Protein AF-Q6FLQ8-F1 (afdb_monomer)

InterPro domains:
  IPR031606 Potassium transporter Kch [PF16944] (15-271)
  IPR031606 Potassium transporter Kch [PTHR36424] (10-286)

Structure (mmCIF, N/CA/C/O backbone):
data_AF-Q6FLQ8-F1
#
_entry.id   AF-Q6FLQ8-F1
#
loop_
_atom_site.group_PDB
_atom_site.id
_atom_site.type_symbol
_atom_site.label_atom_id
_atom_site.label_alt_id
_atom_site.label_comp_id
_atom_site.label_asym_id
_atom_site.label_entity_id
_atom_site.label_seq_id
_atom_site.pdbx_PDB_ins_code
_atom_site.Cartn_x
_atom_site.Cartn_y
_atom_site.Cartn_z
_atom_site.occupancy
_atom_site.B_iso_or_equiv
_atom_site.auth_seq_id
_atom_site.auth_comp_id
_atom_site.auth_asym_id
_atom_site.auth_atom_id
_atom_site.pdbx_PDB_model_num
ATOM 1 N N . MET A 1 1 ? 21.262 25.807 -23.935 1.00 32.31 1 MET A N 1
ATOM 2 C CA . MET A 1 1 ? 19.791 25.760 -23.794 1.00 32.31 1 MET A CA 1
ATOM 3 C C . MET A 1 1 ? 19.427 24.296 -23.988 1.00 32.31 1 MET A C 1
ATOM 5 O O . MET A 1 1 ? 18.953 23.948 -25.047 1.00 32.31 1 MET A O 1
ATOM 9 N N . ASP A 1 2 ? 19.725 23.413 -23.030 1.00 31.62 2 ASP A N 1
ATOM 10 C CA . ASP A 1 2 ? 19.754 21.960 -23.311 1.00 31.62 2 ASP A CA 1
ATOM 11 C C . ASP A 1 2 ? 19.297 21.147 -22.095 1.00 31.62 2 ASP A C 1
ATOM 13 O O . ASP A 1 2 ? 20.038 20.348 -21.532 1.00 31.62 2 ASP A O 1
ATOM 17 N N . GLY A 1 3 ? 18.076 21.403 -21.623 1.00 31.50 3 GLY A N 1
ATOM 18 C CA . GLY A 1 3 ? 17.525 20.687 -20.462 1.00 31.50 3 GLY A CA 1
ATOM 19 C C . GLY A 1 3 ? 16.033 20.372 -20.524 1.00 31.50 3 GLY A C 1
ATOM 20 O O . GLY A 1 3 ? 15.513 19.769 -19.592 1.00 31.50 3 GLY A O 1
ATOM 21 N N . VAL A 1 4 ? 15.332 20.774 -21.591 1.00 34.22 4 VAL A N 1
ATOM 22 C CA . VAL A 1 4 ? 13.858 20.697 -21.662 1.00 34.22 4 VAL A CA 1
ATOM 23 C C . VAL A 1 4 ? 13.365 19.542 -22.551 1.00 34.22 4 VAL A C 1
ATOM 25 O O . VAL A 1 4 ? 12.217 19.133 -22.436 1.00 34.22 4 VAL A O 1
ATOM 28 N N . THR A 1 5 ? 14.225 18.925 -23.366 1.00 35.22 5 THR A N 1
ATOM 29 C CA . THR A 1 5 ? 13.826 17.911 -24.365 1.00 35.22 5 THR A CA 1
ATOM 30 C C . THR A 1 5 ? 13.943 16.445 -23.921 1.00 35.22 5 THR A C 1
ATOM 32 O O . THR A 1 5 ? 13.489 15.561 -24.640 1.00 35.22 5 THR A O 1
ATOM 35 N N . THR A 1 6 ? 14.488 16.126 -22.743 1.00 41.06 6 THR A N 1
ATOM 36 C CA . THR A 1 6 ? 14.717 14.719 -22.336 1.00 41.06 6 THR A CA 1
ATOM 37 C C . THR A 1 6 ? 13.551 14.050 -21.602 1.00 41.06 6 THR A C 1
ATOM 39 O O . THR A 1 6 ? 13.560 12.831 -21.433 1.00 41.06 6 THR A O 1
ATOM 42 N N . TYR A 1 7 ? 12.514 14.789 -21.196 1.00 38.59 7 TYR A N 1
ATOM 43 C CA . TYR A 1 7 ? 11.347 14.192 -20.526 1.00 38.59 7 TYR A CA 1
ATOM 44 C C . TYR A 1 7 ? 10.315 13.590 -21.499 1.00 38.59 7 TYR A C 1
ATOM 46 O O . TYR A 1 7 ? 9.495 12.772 -21.079 1.00 38.59 7 TYR A O 1
ATOM 54 N N . GLU A 1 8 ? 10.373 13.949 -22.786 1.00 45.38 8 GLU A N 1
ATOM 55 C CA . GLU A 1 8 ? 9.446 13.489 -23.835 1.00 45.38 8 GLU A CA 1
ATOM 56 C C . GLU A 1 8 ? 9.984 12.341 -24.705 1.00 45.38 8 GLU A C 1
ATOM 58 O O . GLU A 1 8 ? 9.231 11.795 -25.504 1.00 45.38 8 GLU A O 1
ATOM 63 N N . SER A 1 9 ? 11.242 11.912 -24.544 1.00 51.78 9 SER A N 1
ATOM 64 C CA . SER A 1 9 ? 11.864 10.985 -25.509 1.00 51.78 9 SER A CA 1
ATOM 65 C C . SER A 1 9 ? 11.525 9.497 -25.313 1.00 51.78 9 SER A C 1
ATOM 67 O O . SER A 1 9 ? 11.978 8.669 -26.100 1.00 51.78 9 SER A O 1
ATOM 69 N N . TYR A 1 10 ? 10.759 9.128 -24.281 1.00 63.22 10 TYR A N 1
ATOM 70 C CA . TYR A 1 10 ? 10.406 7.730 -24.009 1.00 63.22 10 TYR A CA 1
ATOM 71 C C . TYR A 1 10 ? 8.947 7.447 -24.372 1.00 63.22 10 TYR A C 1
ATOM 73 O O . TYR A 1 10 ? 8.022 7.930 -23.706 1.00 63.22 10 TYR A O 1
ATOM 81 N N . HIS A 1 11 ? 8.754 6.621 -25.400 1.00 69.62 11 HIS A N 1
ATOM 82 C CA . HIS A 1 11 ? 7.439 6.163 -25.843 1.00 69.62 11 HIS A CA 1
ATOM 83 C C . HIS A 1 11 ? 6.726 5.325 -24.762 1.00 69.62 11 HIS A C 1
ATOM 85 O O . HIS A 1 11 ? 7.352 4.693 -23.905 1.00 69.62 11 HIS A O 1
ATOM 91 N N . GLU A 1 12 ? 5.388 5.350 -24.763 1.00 78.06 12 GLU A N 1
ATOM 92 C CA . GLU A 1 12 ? 4.593 4.484 -23.887 1.00 78.06 12 GLU A CA 1
ATOM 93 C C . GLU A 1 12 ? 4.654 3.041 -24.392 1.00 78.06 12 GLU A C 1
ATOM 95 O O . GLU A 1 12 ? 4.126 2.745 -25.454 1.00 78.06 12 GLU A O 1
ATOM 100 N N . LEU A 1 13 ? 5.259 2.150 -23.605 1.00 83.19 13 LEU A N 1
ATOM 101 C CA . LEU A 1 13 ? 5.318 0.723 -23.915 1.00 83.19 13 LEU A CA 1
ATOM 102 C C . LEU A 1 13 ? 4.105 -0.038 -23.385 1.00 83.19 13 LEU A C 1
ATOM 104 O O . LEU A 1 13 ? 3.710 0.118 -22.215 1.00 83.19 13 LEU A O 1
ATOM 108 N N . CYS A 1 14 ? 3.563 -0.894 -24.245 1.00 85.38 14 CYS A N 1
ATOM 109 C CA . CYS A 1 14 ? 2.497 -1.828 -23.938 1.00 85.38 14 CYS A CA 1
ATOM 110 C C . CYS A 1 14 ? 3.034 -3.247 -23.694 1.00 85.38 14 CYS A C 1
ATOM 112 O O . CYS A 1 14 ? 4.080 -3.636 -24.201 1.00 85.38 14 CYS A O 1
ATOM 114 N N . PHE A 1 15 ? 2.295 -4.062 -22.936 1.00 83.69 15 PHE A N 1
ATOM 115 C CA . PHE A 1 15 ? 2.603 -5.488 -22.759 1.00 83.69 15 PHE A CA 1
ATOM 116 C C . PHE A 1 15 ? 2.552 -6.291 -24.066 1.00 83.69 15 PHE A C 1
ATOM 118 O O . PHE A 1 15 ? 3.129 -7.370 -24.112 1.00 83.69 15 PHE A O 1
ATOM 125 N N . SER A 1 16 ? 1.848 -5.795 -25.086 1.00 81.19 16 SER A N 1
ATOM 126 C CA . SER A 1 16 ? 1.837 -6.359 -26.441 1.00 81.19 16 SER A CA 1
ATOM 127 C C . SER A 1 16 ? 3.153 -6.160 -27.183 1.00 81.19 16 SER A C 1
ATOM 129 O O . SER A 1 16 ? 3.448 -6.933 -28.083 1.00 81.19 16 SER A O 1
ATOM 131 N N . ASP A 1 17 ? 3.915 -5.132 -26.811 1.00 81.06 17 ASP A N 1
ATOM 132 C CA . ASP A 1 17 ? 5.085 -4.684 -27.569 1.00 81.06 17 ASP A CA 1
ATOM 133 C C . ASP A 1 17 ? 6.347 -5.446 -27.156 1.00 81.06 17 ASP A C 1
ATOM 135 O O . ASP A 1 17 ? 7.387 -5.305 -27.788 1.00 81.06 17 ASP A O 1
ATOM 139 N N . ILE A 1 18 ? 6.269 -6.219 -26.069 1.00 82.75 18 ILE A N 1
ATOM 140 C CA . ILE A 1 18 ? 7.391 -6.917 -25.444 1.00 82.75 18 ILE A CA 1
ATOM 141 C C . ILE A 1 18 ? 7.053 -8.403 -25.351 1.00 82.75 18 ILE A C 1
ATOM 143 O O . ILE A 1 18 ? 5.982 -8.763 -24.850 1.00 82.75 18 ILE A O 1
ATOM 147 N N . ASP A 1 19 ? 7.989 -9.281 -25.722 1.00 82.00 19 ASP A N 1
ATOM 148 C CA . ASP A 1 19 ? 7.836 -10.706 -25.423 1.00 82.00 19 ASP A CA 1
ATOM 149 C C . ASP A 1 19 ? 7.931 -10.958 -23.908 1.00 82.00 19 ASP A C 1
ATOM 151 O O . ASP A 1 19 ? 9.001 -11.010 -23.294 1.00 82.00 19 ASP A O 1
ATOM 155 N N . VAL A 1 20 ? 6.769 -11.146 -23.282 1.00 83.56 20 VAL A N 1
ATOM 156 C CA . VAL A 1 20 ? 6.643 -11.373 -21.838 1.00 83.56 20 VAL A CA 1
ATOM 157 C C . VAL A 1 20 ? 7.285 -12.678 -21.356 1.00 83.56 20 VAL A C 1
ATOM 159 O O . VAL A 1 20 ? 7.508 -12.835 -20.153 1.00 83.56 20 VAL A O 1
ATOM 162 N N . GLN A 1 21 ? 7.559 -13.629 -22.255 1.00 82.69 21 GLN A N 1
ATOM 163 C CA . GLN A 1 21 ? 8.222 -14.893 -21.916 1.00 82.69 21 GLN A CA 1
ATOM 164 C C . GLN A 1 21 ? 9.687 -14.670 -21.557 1.00 82.69 21 GLN A C 1
ATOM 166 O O . GLN A 1 21 ? 10.205 -15.316 -20.649 1.00 82.69 21 GLN A O 1
ATOM 171 N N . LEU A 1 22 ? 10.330 -13.709 -22.221 1.00 81.75 22 LEU A N 1
ATOM 172 C CA . LEU A 1 22 ? 11.754 -13.413 -22.081 1.00 81.75 22 LEU A CA 1
ATOM 173 C C . LEU A 1 22 ? 12.143 -12.928 -20.673 1.00 81.75 22 LEU A C 1
ATOM 175 O O . LEU A 1 22 ? 13.301 -13.036 -20.256 1.00 81.75 22 LEU A O 1
ATOM 179 N N . PHE A 1 23 ? 11.162 -12.397 -19.942 1.00 83.69 23 PHE A N 1
ATOM 180 C CA . PHE A 1 23 ? 11.298 -11.879 -18.581 1.00 83.69 23 PHE A CA 1
ATOM 181 C C . PHE A 1 23 ? 10.760 -12.845 -17.521 1.00 83.69 23 PHE A C 1
ATOM 183 O O . PHE A 1 23 ? 10.743 -12.510 -16.335 1.00 83.69 23 PHE A O 1
ATOM 190 N N . TYR A 1 24 ? 10.303 -14.038 -17.917 1.00 87.31 24 TYR A N 1
ATOM 191 C CA . TYR A 1 24 ? 9.831 -15.041 -16.972 1.00 87.31 24 TYR A CA 1
ATOM 192 C C . TYR A 1 24 ? 10.982 -15.526 -16.091 1.00 87.31 24 TYR A C 1
ATOM 194 O O . TYR A 1 24 ? 12.001 -16.019 -16.571 1.00 87.31 24 TYR A O 1
ATOM 202 N N . LYS A 1 25 ? 10.792 -15.414 -14.778 1.00 87.75 25 LYS A N 1
ATOM 203 C CA . LYS A 1 25 ? 11.779 -15.810 -13.778 1.00 87.75 25 LYS A CA 1
ATOM 204 C C . LYS A 1 25 ? 11.085 -16.542 -12.637 1.00 87.75 25 LYS A C 1
ATOM 206 O O . LYS A 1 25 ? 10.085 -16.052 -12.116 1.00 87.75 25 LYS A O 1
ATOM 211 N N . ARG A 1 26 ? 11.607 -17.711 -12.252 1.00 85.81 26 ARG A N 1
ATOM 212 C CA . ARG A 1 26 ? 11.021 -18.591 -11.223 1.00 85.81 26 ARG A CA 1
ATOM 213 C C . ARG A 1 26 ? 11.976 -18.796 -10.047 1.00 85.81 26 ARG A C 1
ATOM 215 O O . ARG A 1 26 ? 12.268 -19.920 -9.653 1.00 85.81 26 ARG A O 1
ATOM 222 N N . ASP A 1 27 ? 12.438 -17.697 -9.468 1.00 89.50 27 ASP A N 1
ATOM 223 C CA . ASP A 1 27 ? 13.292 -17.743 -8.283 1.00 89.50 27 ASP A CA 1
ATOM 224 C C . ASP A 1 27 ? 12.444 -17.748 -7.010 1.00 89.50 27 ASP A C 1
ATOM 226 O O . ASP A 1 27 ? 11.409 -17.079 -6.937 1.00 89.50 27 ASP A O 1
ATOM 230 N N . TYR A 1 28 ? 12.921 -18.435 -5.966 1.00 88.75 28 TYR A N 1
ATOM 231 C CA . TYR A 1 28 ? 12.263 -18.439 -4.654 1.00 88.75 28 TYR A CA 1
ATOM 232 C C . TYR A 1 28 ? 12.024 -17.013 -4.136 1.00 88.75 28 TYR A C 1
ATOM 234 O O . TYR A 1 28 ? 10.922 -16.694 -3.695 1.00 88.75 28 TYR A O 1
ATOM 242 N N . TYR A 1 29 ? 13.014 -16.124 -4.273 1.00 88.69 29 TYR A N 1
ATOM 243 C CA . TYR A 1 29 ? 12.888 -14.726 -3.860 1.00 88.69 29 TYR A CA 1
ATOM 244 C C . TYR A 1 29 ? 11.776 -13.987 -4.622 1.00 88.69 29 TYR A C 1
ATOM 246 O O . TYR A 1 29 ? 10.948 -13.318 -4.005 1.00 88.69 29 TYR A O 1
ATOM 254 N N . THR A 1 30 ? 11.699 -14.157 -5.945 1.00 87.25 30 THR A N 1
ATOM 255 C CA . THR A 1 30 ? 10.656 -13.544 -6.784 1.00 87.25 30 THR A CA 1
ATOM 256 C C . THR A 1 30 ? 9.267 -14.089 -6.440 1.00 87.25 30 THR A C 1
ATOM 258 O O . THR A 1 30 ? 8.301 -13.329 -6.409 1.00 87.25 30 THR A O 1
ATOM 261 N N . ILE A 1 31 ? 9.142 -15.380 -6.113 1.00 87.94 31 ILE A N 1
ATOM 262 C CA . ILE A 1 31 ? 7.875 -15.988 -5.668 1.00 87.94 31 ILE A CA 1
ATOM 263 C C . ILE A 1 31 ? 7.461 -15.466 -4.287 1.00 87.94 31 ILE A C 1
ATOM 265 O O . ILE A 1 31 ? 6.303 -15.097 -4.088 1.00 87.94 31 ILE A O 1
ATOM 269 N N . VAL A 1 32 ? 8.388 -15.388 -3.331 1.00 88.50 32 VAL A N 1
ATOM 270 C CA . VAL A 1 32 ? 8.099 -14.821 -2.005 1.00 88.50 32 VAL A CA 1
ATOM 271 C C . VAL A 1 32 ? 7.677 -13.360 -2.139 1.00 88.50 32 VAL A C 1
ATOM 273 O O . VAL A 1 32 ? 6.673 -12.954 -1.554 1.00 88.50 32 VAL A O 1
ATOM 276 N N . LYS A 1 33 ? 8.381 -12.576 -2.962 1.00 86.81 33 LYS A N 1
ATOM 277 C CA . LYS A 1 33 ? 8.037 -11.178 -3.246 1.00 86.81 33 LYS A CA 1
ATOM 278 C C . LYS A 1 33 ? 6.666 -11.056 -3.915 1.00 86.81 33 LYS A C 1
ATOM 280 O O . LYS A 1 33 ? 5.890 -10.191 -3.518 1.00 86.81 33 LYS A O 1
ATOM 285 N N . TYR A 1 34 ? 6.329 -11.948 -4.847 1.00 86.69 34 TYR A N 1
ATOM 286 C CA . TYR A 1 34 ? 5.001 -12.036 -5.463 1.00 86.69 34 TYR A CA 1
ATOM 287 C C . TYR A 1 34 ? 3.896 -12.222 -4.422 1.00 86.69 34 TYR A C 1
ATOM 289 O O . TYR A 1 34 ? 2.958 -11.425 -4.364 1.00 86.69 34 TYR A O 1
ATOM 297 N N . ILE A 1 35 ? 4.036 -13.229 -3.556 1.00 86.62 35 ILE A N 1
ATOM 298 C CA . ILE A 1 35 ? 3.051 -13.539 -2.512 1.00 86.62 35 ILE A CA 1
ATOM 299 C C . ILE A 1 35 ? 2.948 -12.375 -1.516 1.00 86.62 35 ILE A C 1
ATOM 301 O O . ILE A 1 35 ? 1.848 -11.900 -1.233 1.00 86.62 35 ILE A O 1
ATOM 305 N N . CYS A 1 36 ? 4.075 -11.856 -1.024 1.00 85.00 36 CYS A N 1
ATOM 306 C CA . CYS A 1 36 ? 4.086 -10.744 -0.070 1.00 85.00 36 CYS A CA 1
ATOM 307 C C . CYS A 1 36 ? 3.498 -9.450 -0.647 1.00 85.00 36 CYS A C 1
ATOM 309 O O . CYS A 1 36 ? 2.757 -8.760 0.054 1.00 85.00 36 CYS A O 1
ATOM 311 N N . LEU A 1 37 ? 3.793 -9.102 -1.903 1.00 76.69 37 LEU A N 1
ATOM 312 C CA . LEU A 1 37 ? 3.263 -7.887 -2.529 1.00 76.69 37 LEU A CA 1
ATOM 313 C C . LEU A 1 37 ? 1.766 -7.993 -2.830 1.00 76.69 37 LEU A C 1
ATOM 315 O O . LEU A 1 37 ? 1.044 -7.014 -2.637 1.00 76.69 37 LEU A O 1
ATOM 319 N N . LEU A 1 38 ? 1.291 -9.160 -3.275 1.00 77.75 38 LEU A N 1
ATOM 320 C CA . LEU A 1 38 ? -0.130 -9.380 -3.546 1.00 77.75 38 LEU A CA 1
ATOM 321 C C . LEU A 1 38 ? -0.958 -9.409 -2.262 1.00 77.75 38 LEU A C 1
ATOM 323 O O . LEU A 1 38 ? -1.969 -8.708 -2.152 1.00 77.75 38 LEU A O 1
ATOM 327 N N . TYR A 1 39 ? -0.521 -10.212 -1.292 1.00 75.25 39 TYR A N 1
ATOM 328 C CA . TYR A 1 39 ? -1.323 -10.525 -0.117 1.00 75.25 39 TYR A CA 1
ATOM 329 C C . TYR A 1 39 ? -0.980 -9.651 1.086 1.00 75.25 39 TYR A C 1
ATOM 331 O O . TYR A 1 39 ? -1.890 -9.258 1.802 1.00 75.25 39 TYR A O 1
ATOM 339 N N . GLY A 1 40 ? 0.275 -9.258 1.305 1.00 78.31 40 GLY A N 1
ATOM 340 C CA . GLY A 1 40 ? 0.699 -8.625 2.561 1.00 78.31 40 GLY A CA 1
ATOM 341 C C . GLY A 1 40 ? -0.084 -7.356 2.916 1.00 78.31 40 GLY A C 1
ATOM 342 O O . GLY A 1 40 ? -0.784 -7.303 3.926 1.00 78.31 40 GLY A O 1
ATOM 343 N N . GLN A 1 41 ? -0.014 -6.325 2.072 1.00 77.31 41 GLN A N 1
ATOM 344 C CA . GLN A 1 41 ? -0.682 -5.043 2.350 1.00 77.31 41 GLN A CA 1
ATOM 345 C C . GLN A 1 41 ? -2.207 -5.119 2.165 1.00 77.31 41 GLN A C 1
ATOM 347 O O . GLN A 1 41 ? -2.954 -4.469 2.898 1.00 77.31 41 GLN A O 1
ATOM 352 N N . SER A 1 42 ? -2.677 -5.908 1.197 1.00 80.50 42 SER A N 1
ATOM 353 C CA . SER A 1 42 ? -4.104 -6.051 0.883 1.00 80.50 42 SER A CA 1
ATOM 354 C C . SER A 1 42 ? -4.853 -6.817 1.977 1.00 80.50 42 SER A C 1
ATOM 356 O O . SER A 1 42 ? -5.906 -6.362 2.423 1.00 80.50 42 SER A O 1
ATOM 358 N N . VAL A 1 43 ? -4.287 -7.928 2.466 1.00 86.31 43 VAL A N 1
ATOM 359 C CA . VAL A 1 43 ? -4.870 -8.738 3.548 1.00 86.31 43 VAL A CA 1
ATOM 360 C C . VAL A 1 43 ? -4.895 -7.950 4.848 1.00 86.31 43 VAL A C 1
ATOM 362 O O . VAL A 1 43 ? -5.925 -7.940 5.508 1.00 86.31 43 VAL A O 1
ATOM 365 N N . LEU A 1 44 ? -3.828 -7.222 5.199 1.00 85.12 44 LEU A N 1
ATOM 366 C CA . LEU A 1 44 ? -3.831 -6.388 6.408 1.00 85.12 44 LEU A CA 1
ATOM 367 C C . LEU A 1 44 ? -4.941 -5.328 6.372 1.00 85.12 44 LEU A C 1
ATOM 369 O O . LEU A 1 44 ? -5.688 -5.189 7.339 1.00 85.12 44 LEU A O 1
ATOM 373 N N . LYS A 1 45 ? -5.105 -4.619 5.246 1.00 84.50 45 LYS A N 1
ATOM 374 C CA . LYS A 1 45 ? -6.192 -3.639 5.075 1.00 84.50 45 LYS A CA 1
ATOM 375 C C . LYS A 1 45 ? -7.576 -4.288 5.170 1.00 84.50 45 LYS A C 1
ATOM 377 O O . LYS A 1 45 ? -8.483 -3.691 5.745 1.00 84.50 45 LYS A O 1
ATOM 382 N N . PHE A 1 46 ? -7.733 -5.489 4.619 1.00 86.81 46 PHE A N 1
ATOM 383 C CA . PHE A 1 46 ? -8.983 -6.245 4.676 1.00 86.81 46 PHE A CA 1
ATOM 384 C C . PHE A 1 46 ? -9.299 -6.745 6.094 1.00 86.81 46 PHE A C 1
ATOM 386 O O . PHE A 1 46 ? -10.422 -6.586 6.559 1.00 86.81 46 PHE A O 1
ATOM 393 N N . MET A 1 47 ? -8.303 -7.260 6.818 1.00 89.25 47 MET A N 1
ATOM 394 C CA . MET A 1 47 ? -8.444 -7.703 8.209 1.00 89.25 47 MET A CA 1
ATOM 395 C C . MET A 1 47 ? -8.822 -6.550 9.140 1.00 89.25 47 MET A C 1
ATOM 397 O O . MET A 1 47 ? -9.697 -6.709 9.990 1.00 89.25 47 MET A O 1
ATOM 401 N N . VAL A 1 48 ? -8.215 -5.373 8.956 1.00 88.00 48 VAL A N 1
ATOM 402 C CA . VAL A 1 48 ? -8.611 -4.167 9.696 1.00 88.00 48 VAL A CA 1
ATOM 403 C C . VAL A 1 48 ? -10.056 -3.788 9.370 1.00 88.00 48 VAL A C 1
ATOM 405 O O . VAL A 1 48 ? -10.824 -3.537 10.289 1.00 88.00 48 VAL A O 1
ATOM 408 N N . LEU A 1 49 ? -10.466 -3.831 8.099 1.00 88.25 49 LEU A N 1
ATOM 409 C CA . LEU A 1 49 ? -11.852 -3.538 7.720 1.00 88.25 49 LEU A CA 1
ATOM 410 C C . LEU A 1 49 ? -12.853 -4.519 8.354 1.00 88.25 49 LEU A C 1
ATOM 412 O O . LEU A 1 49 ? -13.885 -4.082 8.854 1.00 88.25 49 LEU A O 1
ATOM 416 N N . ILE A 1 50 ? -12.552 -5.822 8.379 1.00 89.06 50 ILE A N 1
ATOM 417 C CA . ILE A 1 50 ? -13.395 -6.828 9.051 1.00 89.06 50 ILE A CA 1
ATOM 418 C C . ILE A 1 50 ? -13.496 -6.535 10.549 1.00 89.06 50 ILE A C 1
ATOM 420 O O . ILE A 1 50 ? -14.596 -6.522 11.104 1.00 89.06 50 ILE A O 1
ATOM 424 N N . SER A 1 51 ? -12.356 -6.272 11.193 1.00 87.62 51 SER A N 1
ATOM 425 C CA . SER A 1 51 ? -12.298 -5.886 12.604 1.00 87.62 51 SER A CA 1
ATOM 426 C C . SER A 1 51 ? -13.188 -4.669 12.876 1.00 87.62 51 SER A C 1
ATOM 428 O O . SER A 1 51 ? -13.938 -4.646 13.850 1.00 87.62 51 SER A O 1
ATOM 430 N N . ASP A 1 52 ? -13.157 -3.677 11.987 1.00 85.88 52 ASP A N 1
ATOM 431 C CA . ASP A 1 52 ? -13.949 -2.455 12.110 1.00 85.88 52 ASP A CA 1
ATOM 432 C C . ASP A 1 52 ? -15.443 -2.712 11.913 1.00 85.88 52 ASP A C 1
ATOM 434 O O . ASP A 1 52 ? -16.261 -2.177 12.663 1.00 85.88 52 ASP A O 1
ATOM 438 N N . MET A 1 53 ? -15.813 -3.556 10.945 1.00 85.81 53 MET A N 1
ATOM 439 C CA . MET A 1 53 ? -17.202 -3.970 10.734 1.00 85.81 53 MET A CA 1
ATOM 440 C C . MET A 1 53 ? -17.762 -4.675 11.971 1.00 85.81 53 MET A C 1
ATOM 442 O O . MET A 1 53 ? -18.869 -4.347 12.399 1.00 85.81 53 MET A O 1
ATOM 446 N N . TYR A 1 54 ? -16.992 -5.573 12.593 1.00 85.19 54 TYR A N 1
ATOM 447 C CA . TYR A 1 54 ? -17.393 -6.230 13.840 1.00 85.19 54 TYR A CA 1
ATOM 448 C C . TYR A 1 54 ? -17.623 -5.213 14.965 1.00 85.19 54 TYR A C 1
ATOM 450 O O . TYR A 1 54 ? -18.681 -5.210 15.604 1.00 85.19 54 TYR A O 1
ATOM 458 N N . SER A 1 55 ? -16.672 -4.295 15.167 1.00 80.50 55 SER A N 1
ATOM 459 C CA . SER A 1 55 ? -16.810 -3.239 16.169 1.00 80.50 55 SER A CA 1
ATOM 460 C C . SER A 1 55 ? -18.022 -2.340 15.902 1.00 80.50 55 SER A C 1
ATOM 462 O O . SER A 1 55 ? -18.743 -1.979 16.831 1.00 80.50 55 SER A O 1
ATOM 464 N N . CYS A 1 56 ? -18.294 -2.025 14.637 1.00 80.94 56 CYS A N 1
ATOM 465 C CA . CYS A 1 56 ? -19.444 -1.226 14.227 1.00 80.94 56 CYS A CA 1
ATOM 466 C C . CYS A 1 56 ? -20.766 -1.920 14.532 1.00 80.94 56 CYS A C 1
ATOM 468 O O . CYS A 1 56 ? -21.653 -1.305 15.113 1.00 80.94 56 CYS A O 1
ATOM 470 N N . VAL A 1 57 ? -20.893 -3.206 14.195 1.00 81.38 57 VAL A N 1
ATOM 471 C CA . VAL A 1 57 ? -22.104 -3.989 14.473 1.00 81.38 57 VAL A CA 1
ATOM 472 C C . VAL A 1 57 ? -22.366 -4.050 15.978 1.00 81.38 57 VAL A C 1
ATOM 474 O O . VAL A 1 57 ? -23.493 -3.795 16.404 1.00 81.38 57 VAL A O 1
ATOM 477 N N . LYS A 1 58 ? -21.334 -4.281 16.803 1.00 77.94 58 LYS A N 1
ATOM 478 C CA . LYS A 1 58 ? -21.467 -4.239 18.272 1.00 77.94 58 LYS A CA 1
ATOM 479 C C . LYS A 1 58 ? -21.943 -2.871 18.781 1.00 77.94 58 LYS A C 1
ATOM 481 O O . LYS A 1 58 ? -22.824 -2.820 19.637 1.00 77.94 58 LYS A O 1
ATOM 486 N N . LEU A 1 59 ? -21.437 -1.769 18.225 1.00 73.50 59 LEU A N 1
ATOM 487 C CA . LEU A 1 59 ? -21.849 -0.411 18.611 1.00 73.50 59 LEU A CA 1
ATOM 488 C C . LEU A 1 59 ? -23.249 -0.027 18.096 1.00 73.50 59 LEU A C 1
ATOM 490 O O . LEU A 1 59 ? -24.012 0.630 18.807 1.00 73.50 59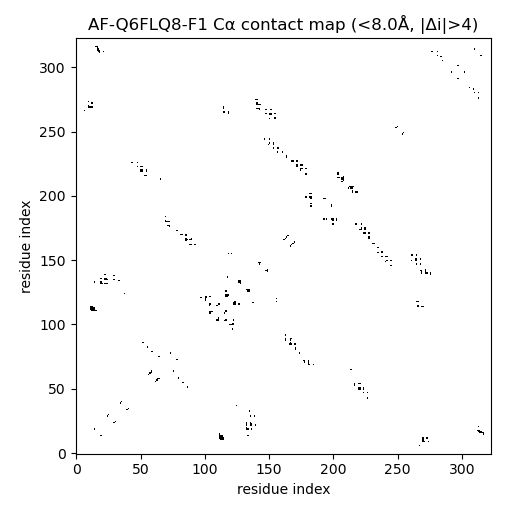 LEU A O 1
ATOM 494 N N . LEU A 1 60 ? -23.590 -0.404 16.860 1.00 75.56 60 LEU A N 1
ATOM 495 C CA . LEU A 1 60 ? -24.829 -0.015 16.186 1.00 75.56 60 LEU A CA 1
ATOM 496 C C . LEU A 1 60 ? -26.031 -0.846 16.612 1.00 75.56 60 LEU A C 1
ATOM 498 O O . LEU A 1 60 ? -27.057 -0.257 16.967 1.00 75.56 60 LEU A O 1
ATOM 502 N N . ALA A 1 61 ? -25.893 -2.173 16.561 1.00 68.62 61 ALA A N 1
ATOM 503 C CA . ALA A 1 61 ? -26.989 -3.114 16.756 1.00 68.62 61 ALA A CA 1
ATOM 504 C C . ALA A 1 61 ? -27.237 -3.405 18.236 1.00 68.62 61 ALA A C 1
ATOM 506 O O . ALA A 1 61 ? -28.382 -3.429 18.674 1.00 68.62 61 ALA A O 1
ATOM 507 N N . PHE A 1 62 ? -26.171 -3.577 19.018 1.00 67.94 62 PHE A N 1
ATOM 508 C CA . PHE A 1 62 ? -26.310 -3.985 20.414 1.00 67.94 62 PHE A CA 1
ATOM 509 C C . PHE A 1 62 ? -26.331 -2.801 21.385 1.00 67.94 62 PHE A C 1
ATOM 511 O O . PHE A 1 62 ? -26.715 -2.981 22.533 1.00 67.94 62 PHE A O 1
ATOM 518 N N . ASN A 1 63 ? -25.948 -1.586 20.953 1.00 63.28 63 ASN A N 1
ATOM 519 C CA . ASN A 1 63 ? -25.788 -0.399 21.817 1.00 63.28 63 ASN A CA 1
ATOM 520 C C . ASN A 1 63 ? -24.960 -0.664 23.093 1.00 63.28 63 ASN A C 1
ATOM 522 O O . ASN A 1 63 ? -24.972 0.126 24.037 1.00 63.28 63 ASN A O 1
ATOM 526 N N . THR A 1 64 ? -24.228 -1.772 23.127 1.00 55.72 64 THR A N 1
ATOM 527 C CA . THR A 1 64 ? -23.395 -2.171 24.244 1.00 55.72 64 THR A CA 1
ATOM 528 C C . THR A 1 64 ? -22.039 -1.529 24.035 1.00 55.72 64 THR A C 1
ATOM 530 O O . THR A 1 64 ? -21.197 -2.036 23.293 1.00 55.72 64 THR A O 1
ATOM 533 N N . TRP A 1 65 ? -21.837 -0.389 24.682 1.00 58.53 65 TRP A N 1
ATOM 534 C CA . TRP A 1 65 ? -20.532 -0.120 25.267 1.00 58.53 65 TRP A CA 1
ATOM 535 C C . TRP A 1 65 ? -20.423 -0.913 26.568 1.00 58.53 65 TRP A C 1
ATOM 537 O O . TRP A 1 65 ? -21.446 -1.348 27.096 1.00 58.53 65 TRP A O 1
ATOM 547 N N . SER A 1 66 ? -19.215 -1.074 27.102 1.00 49.41 66 SER A N 1
ATOM 548 C CA . SER A 1 66 ? -18.973 -1.577 28.463 1.00 49.41 66 SER A CA 1
ATOM 549 C C . SER A 1 66 ? -19.534 -0.592 29.513 1.00 49.41 66 SER A C 1
ATOM 551 O O . SER A 1 66 ? -18.811 0.020 30.298 1.00 49.41 66 SER A O 1
ATOM 553 N N . ASN A 1 67 ? -20.849 -0.362 29.484 1.00 44.78 67 ASN A N 1
ATOM 554 C CA . ASN A 1 67 ? -21.554 0.707 30.191 1.00 44.78 67 ASN A CA 1
ATOM 555 C C . ASN A 1 67 ? -21.474 0.553 31.714 1.00 44.78 67 ASN A C 1
ATOM 557 O O . ASN A 1 67 ? -21.787 1.496 32.430 1.00 44.78 67 ASN A O 1
ATOM 561 N N . ASN A 1 6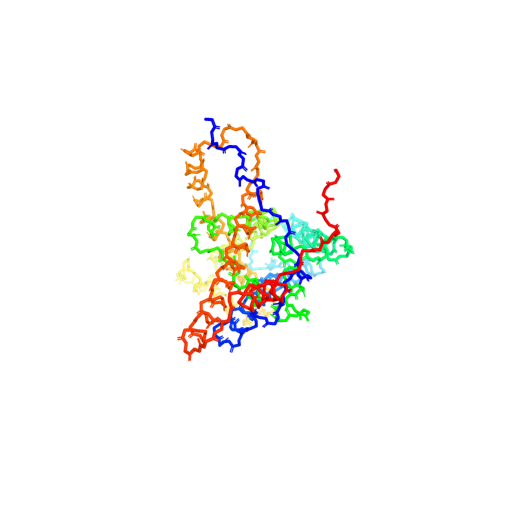8 ? -21.027 -0.605 32.206 1.00 45.34 68 ASN A N 1
ATOM 562 C CA . ASN A 1 68 ? -20.950 -0.900 33.631 1.00 45.34 68 ASN A CA 1
ATOM 563 C C . ASN A 1 68 ? -19.516 -0.926 34.192 1.00 45.34 68 ASN A C 1
ATOM 565 O O . ASN A 1 68 ? -19.367 -0.992 35.408 1.00 45.34 68 ASN A O 1
ATOM 569 N N . ILE A 1 69 ? -18.464 -0.876 33.360 1.00 46.28 69 ILE A N 1
ATOM 570 C CA . ILE A 1 69 ? -17.073 -1.081 33.826 1.00 46.28 69 ILE A CA 1
ATOM 571 C C . ILE A 1 69 ? -16.150 0.092 33.452 1.00 46.28 69 ILE A C 1
ATOM 573 O O . ILE A 1 69 ? -15.163 0.350 34.147 1.00 46.28 69 ILE A O 1
ATOM 577 N N . ILE A 1 70 ? -16.449 0.839 32.383 1.00 49.41 70 ILE A N 1
ATOM 578 C CA . ILE A 1 70 ? -15.557 1.881 31.855 1.00 49.41 70 ILE A CA 1
ATOM 579 C C . ILE A 1 70 ? -16.381 3.141 31.581 1.00 49.41 70 ILE A C 1
ATOM 581 O O . ILE A 1 70 ? -17.339 3.102 30.815 1.00 49.41 70 ILE A O 1
ATOM 585 N N . GLN A 1 71 ? -16.018 4.278 32.181 1.00 53.19 71 GLN A N 1
ATOM 586 C CA . GLN A 1 71 ? -16.587 5.568 31.784 1.00 53.19 71 GLN A CA 1
ATOM 587 C C . GLN A 1 71 ? -15.890 6.054 30.502 1.00 53.19 71 GLN A C 1
ATOM 589 O O . GLN A 1 71 ? -14.657 6.165 30.475 1.00 53.19 71 GLN A O 1
ATOM 594 N N . PRO A 1 72 ? -16.633 6.337 29.419 1.00 54.47 72 PRO A N 1
ATOM 595 C CA . PRO A 1 72 ? -16.027 6.855 28.206 1.00 54.47 72 PRO A CA 1
ATOM 596 C C . PRO A 1 72 ? -15.577 8.303 28.396 1.00 54.47 72 PRO A C 1
ATOM 598 O O . PRO A 1 72 ? -16.341 9.125 28.895 1.00 54.47 72 PRO A O 1
ATOM 601 N N . CYS A 1 73 ? -14.400 8.657 27.870 1.00 57.88 73 CYS A N 1
ATOM 602 C CA . CYS A 1 73 ? -14.020 10.065 27.693 1.00 57.88 73 CYS A CA 1
ATOM 603 C C . CYS A 1 73 ? -14.943 10.812 26.707 1.00 57.88 73 CYS A C 1
ATOM 605 O O . CYS A 1 73 ? -14.987 12.037 26.735 1.00 57.88 73 CYS A O 1
ATOM 607 N N . ILE A 1 74 ? -15.658 10.097 25.824 1.00 63.62 74 ILE A N 1
ATOM 608 C CA . ILE A 1 74 ? -16.532 10.669 24.785 1.00 63.62 74 ILE A CA 1
ATOM 609 C C . ILE A 1 74 ? -17.946 10.080 24.910 1.00 63.62 74 ILE A C 1
ATOM 611 O O . ILE A 1 74 ? -18.085 8.857 24.876 1.00 63.62 74 ILE A O 1
ATOM 615 N N . PRO A 1 75 ? -19.014 10.899 24.971 1.00 73.75 75 PRO A N 1
ATOM 616 C CA . PRO A 1 75 ? -20.385 10.410 25.089 1.00 73.75 75 PRO A CA 1
ATOM 617 C C . PRO A 1 75 ? -20.715 9.316 24.066 1.00 73.75 75 PRO A C 1
ATOM 619 O O . PRO A 1 75 ? -20.488 9.488 22.866 1.00 73.75 75 PRO A O 1
ATOM 622 N N . PHE A 1 76 ? -21.315 8.214 24.529 1.00 70.94 76 PHE A N 1
ATOM 623 C CA . PHE A 1 76 ? -21.587 7.025 23.710 1.00 70.94 76 PHE A CA 1
ATOM 624 C C . PHE A 1 76 ? -22.327 7.344 22.399 1.00 70.94 76 PHE A C 1
ATOM 626 O O . PHE A 1 76 ? -21.995 6.816 21.338 1.00 70.94 76 PHE A O 1
ATOM 633 N N . LYS A 1 77 ? -23.285 8.279 22.449 1.00 76.44 77 LYS A N 1
ATOM 634 C CA . LYS A 1 77 ? -24.057 8.720 21.280 1.00 76.44 77 LYS A CA 1
ATOM 635 C C . LYS A 1 77 ? -23.175 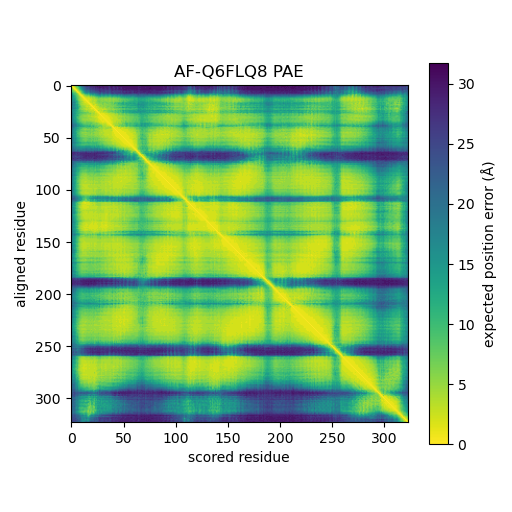9.345 20.192 1.00 76.44 77 LYS A C 1
ATOM 637 O O . LYS A 1 77 ? -23.413 9.091 19.017 1.00 76.44 77 LYS A O 1
ATOM 642 N N . ILE A 1 78 ? -22.167 10.133 20.568 1.00 78.88 78 ILE A N 1
ATOM 643 C CA . ILE A 1 78 ? -21.253 10.787 19.619 1.00 78.88 78 ILE A CA 1
ATOM 644 C C . ILE A 1 78 ? -20.315 9.741 19.013 1.00 78.88 78 ILE A C 1
ATOM 646 O O . ILE A 1 78 ? -20.195 9.653 17.792 1.00 78.88 78 ILE A O 1
ATOM 650 N N . THR A 1 79 ? -19.726 8.893 19.858 1.00 76.75 79 THR A N 1
ATOM 651 C CA . THR A 1 79 ? -18.831 7.805 19.441 1.00 76.75 79 THR A CA 1
ATOM 652 C C . THR A 1 79 ? -19.491 6.877 18.425 1.00 76.75 79 THR A C 1
ATOM 654 O O . THR A 1 79 ? -18.880 6.542 17.414 1.00 76.75 79 THR A O 1
ATOM 657 N N . LYS A 1 80 ? -20.761 6.516 18.646 1.00 80.19 80 LYS A N 1
ATOM 658 C CA . LYS A 1 80 ? -21.546 5.654 17.754 1.00 80.19 80 LYS A CA 1
ATOM 659 C C . LYS A 1 80 ? -21.611 6.191 16.318 1.00 80.19 80 LYS A C 1
ATOM 661 O O . LYS A 1 80 ? -21.293 5.473 15.371 1.00 80.19 80 LYS A O 1
ATOM 666 N N . TRP A 1 81 ? -22.015 7.451 16.155 1.00 83.94 81 TRP A N 1
ATOM 667 C CA . TRP A 1 81 ? -22.157 8.068 14.833 1.00 83.94 81 TRP A CA 1
ATOM 668 C C . TRP A 1 81 ? -20.810 8.339 14.171 1.00 83.94 81 TRP A C 1
ATOM 670 O O . TRP A 1 81 ? -20.664 8.097 12.974 1.00 83.94 81 TRP A O 1
ATOM 680 N N . LEU A 1 82 ? -19.817 8.773 14.950 1.00 84.81 82 LEU A N 1
ATOM 681 C CA . LEU A 1 82 ? -18.472 9.032 14.447 1.00 84.81 82 LEU A CA 1
ATOM 682 C C . LEU A 1 82 ? -17.825 7.744 13.916 1.00 84.81 82 LEU A C 1
ATOM 684 O O . LEU A 1 82 ? -17.349 7.720 12.785 1.00 84.81 82 LEU A O 1
ATOM 688 N N . PHE A 1 83 ? -17.899 6.647 14.676 1.00 82.69 83 PHE A N 1
ATOM 689 C CA . PHE A 1 83 ? -17.349 5.350 14.270 1.00 82.69 83 PHE A CA 1
ATOM 690 C C . PHE A 1 83 ? -18.000 4.829 12.981 1.00 82.69 83 PHE A C 1
ATOM 692 O O . PHE A 1 83 ? -17.307 4.388 12.062 1.00 82.69 83 PHE A O 1
ATOM 699 N N . SER A 1 84 ? -19.328 4.946 12.876 1.00 85.38 84 SER A N 1
ATOM 700 C CA . SER A 1 84 ? -20.070 4.564 11.670 1.00 85.38 84 SER A CA 1
ATOM 701 C C . SER A 1 84 ? -19.692 5.420 10.456 1.00 85.38 84 SER A C 1
ATOM 703 O O . SER A 1 84 ? -19.524 4.886 9.359 1.00 85.38 84 SER A O 1
ATOM 705 N N . ALA A 1 85 ? -19.539 6.736 10.635 1.00 89.69 85 ALA A N 1
ATOM 706 C CA . ALA A 1 85 ? -19.160 7.652 9.561 1.00 89.69 85 ALA A CA 1
ATOM 707 C C . ALA A 1 85 ? -17.748 7.356 9.028 1.00 89.69 85 ALA A C 1
ATOM 709 O O . ALA A 1 85 ? -17.549 7.311 7.813 1.00 89.69 85 ALA A O 1
ATOM 710 N N . CYS A 1 86 ? -16.783 7.081 9.913 1.00 90.06 86 CYS A N 1
ATOM 711 C CA . CYS A 1 86 ? -15.417 6.715 9.530 1.00 90.06 86 CYS A CA 1
ATOM 712 C C . CYS A 1 86 ? -15.371 5.419 8.706 1.00 90.06 86 CYS A C 1
ATOM 714 O O . CYS A 1 86 ? -14.628 5.336 7.728 1.00 90.06 86 CYS A O 1
ATOM 716 N N . ILE A 1 87 ? -16.179 4.415 9.063 1.00 87.38 87 ILE A N 1
ATOM 717 C CA . ILE A 1 87 ? -16.245 3.146 8.321 1.00 87.38 87 ILE A CA 1
ATOM 718 C C . ILE A 1 87 ? -16.853 3.350 6.940 1.00 87.38 87 ILE A C 1
ATOM 720 O O . ILE A 1 87 ? -16.290 2.876 5.953 1.00 87.38 87 ILE A O 1
ATOM 724 N N . LEU A 1 88 ? -17.958 4.094 6.851 1.00 90.31 88 LEU A N 1
ATOM 725 C CA . LEU A 1 88 ? -18.567 4.415 5.564 1.00 90.31 88 LEU A CA 1
ATOM 726 C C . LEU A 1 88 ? -17.576 5.167 4.665 1.00 90.31 88 LEU A C 1
ATOM 728 O O . LEU A 1 88 ? -17.402 4.810 3.502 1.00 90.31 88 LEU A O 1
ATOM 732 N N . LEU A 1 89 ? -16.863 6.150 5.220 1.00 92.00 89 LEU A N 1
ATOM 733 C CA . LEU A 1 89 ? -15.820 6.882 4.506 1.00 92.00 89 LEU A CA 1
ATOM 734 C C . LEU A 1 89 ? -14.684 5.953 4.036 1.00 92.00 89 LEU A C 1
ATOM 736 O O . LEU A 1 89 ? -14.230 6.066 2.897 1.00 92.00 89 LEU A O 1
ATOM 740 N N . SER A 1 90 ? -14.262 4.996 4.868 1.00 91.31 90 SER A N 1
ATOM 741 C CA . SER A 1 90 ? -13.261 3.981 4.507 1.00 91.31 90 SER A CA 1
ATOM 742 C C . SER A 1 90 ? -13.719 3.120 3.321 1.00 91.31 90 SER A C 1
ATOM 744 O O . SER A 1 90 ? -12.950 2.912 2.378 1.00 91.31 90 SER A O 1
ATOM 746 N N . ILE A 1 91 ? -14.987 2.687 3.317 1.00 90.12 91 ILE A N 1
ATOM 747 C CA . ILE A 1 91 ? -15.603 1.929 2.213 1.00 90.12 91 ILE A CA 1
ATOM 748 C C . ILE A 1 91 ? -15.667 2.773 0.935 1.00 90.12 91 ILE A C 1
ATOM 750 O O . ILE A 1 91 ? -15.350 2.269 -0.145 1.00 90.12 91 ILE A O 1
ATOM 754 N N . VAL A 1 92 ? -16.022 4.057 1.036 1.00 93.69 92 VAL A N 1
ATOM 755 C CA . VAL A 1 92 ? -16.044 4.982 -0.109 1.00 93.69 92 VAL A CA 1
ATOM 756 C C . VAL A 1 92 ? -14.649 5.123 -0.721 1.00 93.69 92 VAL A C 1
ATOM 758 O O . VAL A 1 92 ? -14.506 4.973 -1.933 1.00 93.69 92 VAL A O 1
ATOM 761 N N . PHE A 1 93 ? -13.606 5.330 0.090 1.00 92.88 93 PHE A N 1
ATOM 762 C CA . PHE A 1 93 ? -12.228 5.405 -0.410 1.00 92.88 93 PHE A CA 1
ATOM 763 C C . PHE A 1 93 ? -11.791 4.121 -1.126 1.00 92.88 93 PHE A C 1
ATOM 765 O O . PHE A 1 93 ? -11.214 4.198 -2.212 1.00 92.88 93 PHE A O 1
ATOM 772 N N . ILE A 1 94 ? -12.098 2.950 -0.556 1.00 90.62 94 ILE A N 1
ATOM 773 C CA . ILE A 1 94 ? -11.812 1.652 -1.192 1.00 90.62 94 ILE A CA 1
ATOM 774 C C . ILE A 1 94 ? -12.561 1.537 -2.526 1.00 90.62 94 ILE A C 1
ATOM 776 O O . ILE A 1 94 ? -11.972 1.162 -3.539 1.00 90.62 94 ILE A O 1
ATOM 780 N N . SER A 1 95 ? -13.842 1.905 -2.549 1.00 92.38 95 SER A N 1
ATOM 781 C CA . SER A 1 95 ? -14.682 1.835 -3.748 1.00 92.38 95 SER A CA 1
ATOM 782 C C . SER A 1 95 ? -14.155 2.738 -4.862 1.00 92.38 95 SER A C 1
ATOM 784 O O . SER A 1 95 ? -14.078 2.315 -6.013 1.00 92.38 95 SER A O 1
ATOM 786 N N . ILE A 1 96 ? -13.721 3.958 -4.530 1.00 93.06 96 ILE A N 1
ATOM 787 C CA . ILE A 1 96 ? -13.097 4.880 -5.489 1.00 93.06 96 ILE A CA 1
ATOM 788 C C . ILE A 1 96 ? -11.812 4.270 -6.064 1.00 93.06 96 ILE A C 1
ATOM 790 O O . ILE A 1 96 ? -11.615 4.312 -7.279 1.00 93.06 96 ILE A O 1
ATOM 794 N N . GLU A 1 97 ? -10.947 3.678 -5.233 1.00 90.56 97 GLU A N 1
ATOM 795 C CA . GLU A 1 97 ? -9.710 3.036 -5.700 1.00 90.56 97 GLU A CA 1
ATOM 796 C C . GLU A 1 97 ? -10.001 1.884 -6.674 1.00 90.56 97 GLU A C 1
ATOM 798 O O . GLU A 1 97 ? -9.381 1.811 -7.741 1.00 90.56 97 GLU A O 1
ATOM 803 N N . ILE A 1 98 ? -10.986 1.041 -6.348 1.00 90.56 98 ILE A N 1
ATOM 804 C CA . ILE A 1 98 ? -11.432 -0.069 -7.198 1.00 90.56 98 ILE A CA 1
ATOM 805 C C . ILE A 1 98 ? -12.002 0.462 -8.515 1.00 90.56 98 ILE A C 1
ATOM 807 O O . ILE A 1 98 ? -11.571 0.023 -9.576 1.00 90.56 98 ILE A O 1
ATOM 811 N N . VAL A 1 99 ? -12.907 1.446 -8.491 1.00 92.31 99 VAL A N 1
ATOM 812 C CA . VAL A 1 99 ? -13.496 2.028 -9.712 1.00 92.31 99 VAL A CA 1
ATOM 813 C C . VAL A 1 99 ? -12.422 2.648 -10.607 1.00 92.31 99 VAL A C 1
ATOM 815 O O . VAL A 1 99 ? -12.429 2.432 -11.819 1.00 92.31 99 VAL A O 1
ATOM 818 N N . LEU A 1 100 ? -11.469 3.389 -10.037 1.00 89.38 100 LEU A N 1
ATOM 819 C CA . LEU A 1 100 ? -10.361 3.969 -10.800 1.00 89.38 100 LEU A CA 1
ATOM 820 C C . LEU A 1 100 ? -9.435 2.894 -11.383 1.00 89.38 100 LEU A C 1
ATOM 822 O O . LEU A 1 100 ? -8.962 3.048 -12.508 1.00 89.38 100 LEU A O 1
ATOM 826 N N . GLY A 1 101 ? -9.178 1.813 -10.645 1.00 88.12 101 GLY A N 1
ATOM 827 C CA . GLY A 1 101 ? -8.414 0.664 -11.130 1.00 88.12 101 GLY A CA 1
ATOM 828 C C . GLY A 1 101 ? -9.135 -0.098 -12.244 1.00 88.12 101 GLY A C 1
ATOM 829 O O . GLY A 1 101 ? -8.549 -0.346 -13.295 1.00 88.12 101 GLY A O 1
ATOM 830 N N . MET A 1 102 ? -10.424 -0.391 -12.065 1.00 88.38 102 MET A N 1
ATOM 831 C CA . MET A 1 102 ? -11.265 -1.037 -13.075 1.00 88.38 102 MET A CA 1
ATOM 832 C C . MET A 1 102 ? -11.361 -0.201 -14.346 1.00 88.38 102 MET A C 1
ATOM 834 O O . MET A 1 102 ? -11.263 -0.753 -15.432 1.00 88.38 102 MET A O 1
ATOM 838 N N . ARG A 1 103 ? -11.470 1.130 -14.249 1.00 88.25 103 ARG A N 1
ATOM 839 C CA . ARG A 1 103 ? -11.457 2.004 -15.435 1.00 88.25 103 ARG A CA 1
ATOM 840 C C . ARG A 1 103 ? -10.172 1.874 -16.255 1.00 88.25 103 ARG A C 1
ATOM 842 O O . ARG A 1 103 ? -10.243 1.958 -17.475 1.00 88.25 103 ARG A O 1
ATOM 849 N N . ILE A 1 104 ? -9.017 1.666 -15.617 1.00 86.25 104 ILE A N 1
ATOM 850 C CA . ILE A 1 104 ? -7.745 1.426 -16.324 1.00 86.25 104 ILE A CA 1
ATOM 851 C C . ILE A 1 104 ? -7.771 0.053 -17.004 1.00 86.25 104 ILE A C 1
ATOM 853 O O . ILE A 1 104 ? -7.405 -0.053 -18.170 1.00 86.25 104 ILE A O 1
ATOM 857 N N . LEU A 1 105 ? -8.269 -0.972 -16.308 1.00 84.62 105 LEU A N 1
ATOM 858 C CA . LEU A 1 105 ? -8.354 -2.342 -16.822 1.00 84.62 105 LEU A CA 1
ATOM 859 C C . LEU A 1 105 ? -9.436 -2.549 -17.893 1.00 84.62 105 LEU A C 1
ATOM 861 O O . LEU A 1 105 ? -9.303 -3.437 -18.720 1.00 84.62 105 LEU A O 1
ATOM 865 N N . MET A 1 106 ? -10.524 -1.783 -17.880 1.00 81.44 106 MET A N 1
ATOM 866 C CA . MET A 1 106 ? -11.627 -1.928 -18.840 1.00 81.44 106 MET A CA 1
ATOM 867 C C . MET A 1 106 ? -11.413 -1.092 -20.101 1.00 81.44 106 MET A C 1
ATOM 869 O O . MET A 1 106 ? -11.945 -1.421 -21.159 1.00 81.44 106 MET A O 1
ATOM 873 N N . ASN A 1 107 ? -10.634 -0.011 -20.023 1.00 75.19 107 ASN A N 1
ATOM 874 C CA . ASN A 1 107 ? -10.402 0.853 -21.170 1.00 75.19 107 ASN A CA 1
ATOM 875 C C . ASN A 1 107 ? -9.485 0.157 -22.189 1.00 75.19 107 ASN A C 1
ATOM 877 O O . ASN A 1 107 ? -8.270 0.098 -22.009 1.00 75.19 107 ASN A O 1
ATOM 881 N N . THR A 1 108 ? -10.079 -0.354 -23.272 1.00 59.91 108 THR A N 1
ATOM 882 C CA . THR A 1 108 ? -9.414 -1.143 -24.324 1.00 59.91 108 THR A CA 1
ATOM 883 C C . THR A 1 108 ? -8.161 -0.485 -24.900 1.00 59.91 108 THR A C 1
ATOM 885 O O . THR A 1 108 ? -7.223 -1.201 -25.210 1.00 59.91 108 THR A O 1
ATOM 888 N N . ARG A 1 109 ? -8.082 0.852 -24.977 1.00 59.41 109 ARG A N 1
ATOM 889 C CA . ARG A 1 109 ? -6.875 1.535 -25.485 1.00 59.41 109 ARG A CA 1
ATOM 890 C C . ARG A 1 109 ? -5.730 1.646 -24.476 1.00 59.41 109 ARG A C 1
ATOM 892 O O . ARG A 1 109 ? -4.598 1.841 -24.881 1.00 59.41 109 ARG A O 1
ATOM 899 N N . ARG A 1 110 ? -6.007 1.576 -23.169 1.00 59.81 110 ARG A N 1
ATOM 900 C CA . ARG A 1 110 ? -5.003 1.772 -22.098 1.00 59.81 110 ARG A CA 1
ATOM 901 C C . ARG A 1 110 ? -4.651 0.483 -21.360 1.00 59.81 110 ARG A C 1
ATOM 903 O O . ARG A 1 110 ? -3.856 0.519 -20.423 1.00 59.81 110 ARG A O 1
ATOM 910 N N . ARG A 1 111 ? -5.259 -0.631 -21.774 1.00 59.50 111 ARG A N 1
ATOM 911 C CA . ARG A 1 111 ? -5.210 -1.923 -21.088 1.00 59.50 111 ARG A CA 1
ATOM 912 C C . ARG A 1 111 ? -3.823 -2.540 -21.019 1.00 59.50 111 ARG A C 1
ATOM 914 O O . ARG A 1 111 ? -3.605 -3.364 -20.141 1.00 59.50 111 ARG A O 1
ATOM 921 N N . ASP A 1 112 ? -2.920 -2.126 -21.902 1.00 72.12 112 ASP A N 1
ATOM 922 C CA . ASP A 1 112 ? -1.601 -2.733 -22.004 1.00 72.12 112 ASP A CA 1
ATOM 923 C C . ASP A 1 112 ? -0.454 -1.794 -21.633 1.00 72.12 112 ASP A C 1
ATOM 925 O O . ASP A 1 112 ? 0.652 -2.287 -21.447 1.00 72.12 112 ASP A O 1
ATOM 929 N N . VAL A 1 113 ? -0.691 -0.489 -21.424 1.00 84.62 113 VAL A N 1
ATOM 930 C CA . VAL A 1 113 ? 0.386 0.462 -21.094 1.00 84.62 113 VAL A CA 1
ATOM 931 C C . VAL A 1 113 ? 0.987 0.138 -19.722 1.00 84.62 113 VAL A C 1
ATOM 933 O O . VAL A 1 113 ? 0.398 0.423 -18.670 1.00 84.62 113 VAL A O 1
ATOM 936 N N . ILE A 1 114 ? 2.210 -0.392 -19.728 1.00 86.50 114 ILE A N 1
ATOM 937 C CA . ILE A 1 114 ? 2.866 -1.004 -18.562 1.00 86.50 114 ILE A CA 1
ATOM 938 C C . ILE A 1 114 ? 3.013 0.006 -17.419 1.00 86.50 114 ILE A C 1
ATOM 940 O O . ILE A 1 114 ? 2.666 -0.277 -16.270 1.00 86.50 114 ILE A O 1
ATOM 944 N N . SER A 1 115 ? 3.467 1.225 -17.735 1.00 87.06 115 SER A N 1
ATOM 945 C CA . SER A 1 115 ? 3.695 2.277 -16.733 1.00 87.06 115 SER A CA 1
ATOM 946 C C . SER A 1 115 ? 2.414 2.699 -15.998 1.00 87.06 115 SER A C 1
ATOM 948 O O . SER A 1 115 ? 2.443 2.967 -14.795 1.00 87.06 115 SER A O 1
ATOM 950 N N . GLN A 1 116 ? 1.270 2.727 -16.692 1.00 86.44 116 GLN A N 1
ATOM 951 C CA . GLN A 1 116 ? -0.017 3.112 -16.107 1.00 86.44 116 GLN A CA 1
ATOM 952 C C . GLN A 1 116 ? -0.565 2.013 -15.193 1.00 86.44 116 GLN A C 1
ATOM 954 O O . GLN A 1 116 ? -1.058 2.309 -14.099 1.00 86.44 116 GLN A O 1
ATOM 959 N N . MET A 1 117 ? -0.443 0.752 -15.616 1.00 88.12 117 MET A N 1
ATOM 960 C CA . MET A 1 117 ? -0.865 -0.396 -14.814 1.00 88.12 117 MET A CA 1
ATOM 961 C C . MET A 1 117 ? -0.001 -0.556 -13.565 1.00 88.12 117 MET A C 1
ATOM 963 O O . MET A 1 117 ? -0.542 -0.796 -12.487 1.00 88.12 117 MET A O 1
ATOM 967 N N . TYR A 1 118 ? 1.314 -0.355 -13.687 1.00 89.75 118 TYR A N 1
ATOM 968 C CA . TYR A 1 118 ? 2.246 -0.432 -12.565 1.00 89.75 118 TYR A CA 1
ATOM 969 C C . TYR A 1 118 ? 1.899 0.580 -11.462 1.00 89.75 118 TYR A C 1
ATOM 971 O O . TYR A 1 118 ? 1.834 0.219 -10.288 1.00 89.75 118 TYR A O 1
ATOM 979 N N . LEU A 1 119 ? 1.613 1.836 -11.826 1.00 89.38 119 LEU A N 1
ATOM 980 C CA . LEU A 1 119 ? 1.340 2.931 -10.880 1.00 89.38 119 LEU A CA 1
ATOM 981 C C . LEU A 1 119 ? -0.063 2.897 -10.249 1.00 89.38 119 LEU A C 1
ATOM 983 O O . LEU A 1 119 ? -0.372 3.670 -9.333 1.00 89.38 119 LEU A O 1
ATOM 987 N N . ASN A 1 120 ? -0.940 1.994 -10.684 1.00 89.62 120 ASN A N 1
ATOM 988 C CA . ASN A 1 120 ? -2.213 1.754 -10.018 1.00 89.62 120 ASN A CA 1
ATOM 989 C C . ASN A 1 120 ? -2.181 0.425 -9.256 1.00 89.62 120 ASN A C 1
ATOM 991 O O . ASN A 1 120 ? -2.141 -0.633 -9.866 1.00 89.62 120 ASN A O 1
ATOM 995 N N . ASN A 1 121 ? -2.264 0.476 -7.921 1.00 88.44 121 ASN A N 1
ATOM 996 C CA . ASN A 1 121 ? -2.158 -0.714 -7.077 1.00 88.44 121 ASN A CA 1
ATOM 997 C C . ASN A 1 121 ? -3.193 -1.800 -7.428 1.00 88.44 121 ASN A C 1
ATOM 999 O O . ASN A 1 121 ? -2.821 -2.960 -7.575 1.00 88.44 121 ASN A O 1
ATOM 1003 N N . PHE A 1 122 ? -4.459 -1.425 -7.640 1.00 88.12 122 PHE A N 1
ATOM 1004 C CA . PHE A 1 122 ? -5.512 -2.363 -8.039 1.00 88.12 122 PHE A CA 1
ATOM 1005 C C . PHE A 1 122 ? -5.229 -2.997 -9.409 1.00 88.12 122 PHE A C 1
ATOM 1007 O O . PHE A 1 122 ? -5.312 -4.216 -9.560 1.00 88.12 122 PHE A O 1
ATOM 1014 N N . SER A 1 123 ? -4.839 -2.184 -10.397 1.00 88.44 123 SER A N 1
ATOM 1015 C CA . SER A 1 123 ? -4.491 -2.671 -11.740 1.00 88.44 123 SER A CA 1
ATOM 1016 C C . SER A 1 123 ? -3.282 -3.606 -11.704 1.00 88.44 123 SER A C 1
ATOM 1018 O O . SER A 1 123 ? -3.324 -4.686 -12.294 1.00 88.44 123 SER A O 1
ATOM 1020 N N . ARG A 1 124 ? -2.221 -3.221 -10.986 1.00 88.88 124 ARG A N 1
ATOM 1021 C CA . ARG A 1 124 ? -0.991 -4.000 -10.820 1.00 88.88 124 ARG A CA 1
ATOM 1022 C C . ARG A 1 124 ? -1.275 -5.363 -10.199 1.00 88.88 124 ARG A C 1
ATOM 1024 O O . ARG A 1 124 ? -0.842 -6.369 -10.753 1.00 88.88 124 ARG A O 1
ATOM 1031 N N . ILE A 1 125 ? -2.028 -5.399 -9.096 1.00 88.25 125 ILE A N 1
ATOM 1032 C CA . ILE A 1 125 ? -2.416 -6.638 -8.403 1.00 88.25 125 ILE A CA 1
ATOM 1033 C C . ILE A 1 125 ? -3.246 -7.524 -9.332 1.00 88.25 125 ILE A C 1
ATOM 1035 O O . ILE A 1 125 ? -2.877 -8.670 -9.565 1.00 88.25 125 ILE A O 1
ATOM 1039 N N . THR A 1 126 ? -4.310 -6.984 -9.930 1.00 88.38 126 THR A N 1
ATOM 1040 C CA . THR A 1 126 ? -5.213 -7.757 -10.801 1.00 88.38 126 THR A CA 1
ATOM 1041 C C . THR A 1 126 ? -4.468 -8.355 -11.993 1.00 88.38 126 THR A C 1
ATOM 1043 O O . THR A 1 126 ? -4.609 -9.533 -12.299 1.00 88.38 126 THR A O 1
ATOM 1046 N N . THR A 1 127 ? -3.602 -7.571 -12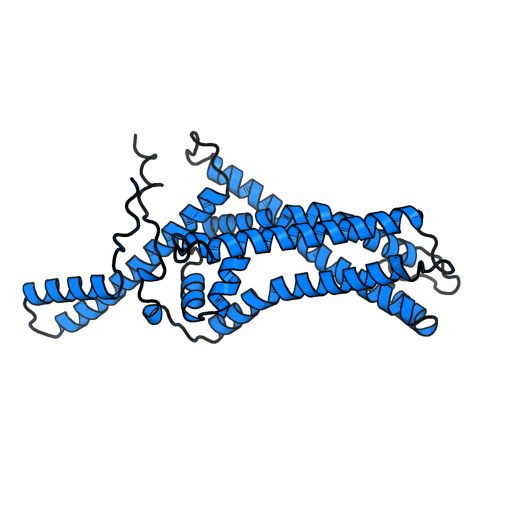.631 1.00 88.00 127 THR A N 1
ATOM 1047 C CA . THR A 1 127 ? -2.804 -8.025 -13.780 1.00 88.00 127 THR A CA 1
ATOM 1048 C C . THR A 1 127 ? -1.790 -9.097 -13.388 1.00 88.00 127 THR A C 1
ATOM 1050 O O . THR A 1 127 ? -1.592 -10.062 -14.121 1.00 88.00 127 THR A O 1
ATOM 1053 N N . SER A 1 128 ? -1.179 -8.943 -12.212 1.00 88.12 128 SER A N 1
ATOM 1054 C CA . SER A 1 128 ? -0.232 -9.909 -11.648 1.00 88.12 128 SER A CA 1
ATOM 1055 C C . SER A 1 128 ? -0.909 -11.227 -11.253 1.00 88.12 128 SER A C 1
ATOM 1057 O O . SER A 1 128 ? -0.272 -12.276 -11.318 1.00 88.12 128 SER A O 1
ATOM 1059 N N . LEU A 1 129 ? -2.186 -11.189 -10.855 1.00 87.06 129 LEU A N 1
ATOM 1060 C CA . LEU A 1 129 ? -2.999 -12.379 -10.579 1.00 87.06 129 LEU A CA 1
ATOM 1061 C C . LEU A 1 129 ? -3.400 -13.109 -11.865 1.00 87.06 129 LEU A C 1
ATOM 1063 O O . LEU A 1 129 ? -3.353 -14.332 -11.907 1.00 87.06 129 LEU A O 1
ATOM 1067 N N . VAL A 1 130 ? -3.764 -12.366 -12.915 1.00 88.12 130 VAL A N 1
ATOM 1068 C CA . VAL A 1 130 ? -4.136 -12.951 -14.215 1.00 88.12 130 VAL A CA 1
ATOM 1069 C C . VAL A 1 130 ? -2.936 -13.620 -14.888 1.00 88.12 130 VAL A C 1
ATOM 1071 O O . VAL A 1 130 ? -3.078 -14.690 -15.472 1.00 88.12 130 VAL A O 1
ATOM 1074 N N . ALA A 1 131 ? -1.752 -13.005 -14.821 1.00 87.94 131 ALA A N 1
ATOM 1075 C CA . ALA A 1 131 ? -0.554 -13.546 -15.448 1.00 87.94 131 ALA A CA 1
ATOM 1076 C C . ALA A 1 131 ? 0.704 -13.268 -14.618 1.00 87.94 131 ALA A C 1
ATOM 1078 O O . ALA A 1 131 ? 1.196 -12.140 -14.563 1.00 87.94 131 ALA A O 1
ATOM 1079 N N . TYR A 1 132 ? 1.304 -14.331 -14.073 1.00 88.31 132 TYR A N 1
ATOM 1080 C CA . TYR A 1 132 ? 2.572 -14.246 -13.338 1.00 88.31 132 TYR A CA 1
ATOM 1081 C C . TYR A 1 132 ? 3.716 -13.653 -14.183 1.00 88.31 132 TYR A C 1
ATOM 1083 O O . TYR A 1 132 ? 4.529 -12.891 -13.675 1.00 88.31 132 TYR A O 1
ATOM 1091 N N . LYS A 1 133 ? 3.734 -13.897 -15.501 1.00 89.25 133 LYS A N 1
ATOM 1092 C CA . LYS A 1 133 ? 4.718 -13.304 -16.430 1.00 89.25 133 LYS A CA 1
ATOM 1093 C C . LYS A 1 133 ? 4.709 -11.770 -16.398 1.00 89.25 133 LYS A C 1
ATOM 1095 O O . LYS A 1 133 ? 5.763 -11.145 -16.405 1.00 89.25 133 LYS A O 1
ATOM 1100 N N . LYS A 1 134 ? 3.523 -11.158 -16.272 1.00 89.06 134 LYS A N 1
ATOM 1101 C CA . LYS A 1 134 ? 3.386 -9.698 -16.143 1.00 89.06 134 LYS A CA 1
ATOM 1102 C C . LYS A 1 134 ? 3.918 -9.196 -14.799 1.00 89.06 134 LYS A C 1
ATOM 1104 O O . LYS A 1 134 ? 4.472 -8.104 -14.735 1.00 89.06 134 LYS A O 1
ATOM 1109 N N . PHE A 1 135 ? 3.812 -10.005 -13.743 1.00 90.56 135 PHE A N 1
ATOM 1110 C CA . PHE A 1 135 ? 4.465 -9.702 -12.472 1.00 90.56 135 PHE A CA 1
ATOM 1111 C C . PHE A 1 135 ? 5.992 -9.738 -12.577 1.00 90.56 135 PHE A C 1
ATOM 1113 O O . PHE A 1 135 ? 6.635 -8.827 -12.066 1.00 90.56 135 PHE A O 1
ATOM 1120 N N . CYS A 1 136 ? 6.575 -10.730 -13.259 1.00 90.25 136 CYS A N 1
ATOM 1121 C CA . CYS A 1 136 ? 8.029 -10.790 -13.446 1.00 90.25 136 CYS A CA 1
ATOM 1122 C C . CYS A 1 136 ? 8.570 -9.524 -14.131 1.00 90.25 136 CYS A C 1
ATOM 1124 O O . CYS A 1 136 ? 9.632 -9.032 -13.760 1.00 90.25 136 CYS A O 1
ATOM 1126 N N . ILE A 1 137 ? 7.811 -8.954 -15.071 1.00 90.69 137 ILE A N 1
ATOM 1127 C CA . ILE A 1 137 ? 8.137 -7.669 -15.701 1.00 90.69 137 ILE A CA 1
ATOM 1128 C C . ILE A 1 137 ? 8.077 -6.525 -14.681 1.00 90.69 137 ILE A C 1
ATOM 1130 O O . ILE A 1 137 ? 9.016 -5.744 -14.583 1.00 90.69 137 ILE A O 1
ATOM 1134 N N . TYR A 1 138 ? 7.022 -6.441 -13.865 1.00 90.12 138 TYR A N 1
ATOM 1135 C CA . TYR A 1 138 ? 6.948 -5.432 -12.799 1.00 90.12 138 TYR A CA 1
ATOM 1136 C C . TYR A 1 138 ? 8.096 -5.531 -11.790 1.00 90.12 138 TYR A C 1
ATOM 1138 O O . TYR A 1 138 ? 8.544 -4.501 -11.294 1.00 90.12 138 TYR A O 1
ATOM 1146 N N . ASP A 1 139 ? 8.560 -6.746 -11.495 1.00 89.00 139 ASP A N 1
ATOM 1147 C CA . ASP A 1 139 ? 9.707 -6.992 -10.620 1.00 89.00 139 ASP A CA 1
ATOM 1148 C C . ASP A 1 139 ? 11.013 -6.451 -11.225 1.00 89.00 139 ASP A C 1
ATOM 1150 O O . ASP A 1 139 ? 11.816 -5.854 -10.512 1.00 89.00 139 ASP A O 1
ATOM 1154 N N . HIS A 1 140 ? 11.192 -6.586 -12.544 1.00 87.25 140 HIS A N 1
ATOM 1155 C CA . HIS A 1 140 ? 12.361 -6.066 -13.265 1.00 87.25 140 HIS A CA 1
ATOM 1156 C C . HIS A 1 140 ? 12.327 -4.546 -13.484 1.00 87.25 140 HIS A C 1
ATOM 1158 O O . HIS A 1 140 ? 13.381 -3.919 -13.532 1.00 87.25 140 HIS A O 1
ATOM 1164 N N . ILE A 1 141 ? 11.137 -3.947 -13.603 1.00 87.31 141 ILE A N 1
ATOM 1165 C CA . ILE A 1 141 ? 10.954 -2.496 -13.807 1.00 87.31 141 ILE A CA 1
ATOM 1166 C C . ILE A 1 141 ? 11.279 -1.684 -12.547 1.00 87.31 141 ILE A C 1
ATOM 1168 O O . ILE A 1 141 ? 11.409 -0.459 -12.617 1.00 87.31 141 ILE A O 1
ATOM 1172 N N . GLU A 1 142 ? 11.377 -2.327 -11.380 1.00 82.69 142 GLU A N 1
ATOM 1173 C CA . GLU A 1 142 ? 11.641 -1.619 -10.133 1.00 82.69 142 GLU A CA 1
ATOM 1174 C C . GLU A 1 142 ? 12.900 -0.738 -10.268 1.00 82.69 142 GLU A C 1
ATOM 1176 O O . GLU A 1 142 ? 13.974 -1.259 -10.582 1.00 82.69 142 GLU A O 1
ATOM 1181 N N . PRO A 1 143 ? 12.793 0.592 -10.043 1.00 80.94 143 PRO A N 1
ATOM 1182 C CA . PRO A 1 143 ? 13.888 1.512 -10.316 1.00 80.94 143 PRO A CA 1
ATOM 1183 C C . PRO A 1 143 ? 15.168 1.089 -9.622 1.00 80.94 143 PRO A C 1
ATOM 1185 O O . PRO A 1 143 ? 15.114 0.757 -8.451 1.00 80.94 143 PRO A O 1
ATOM 1188 N N . SER A 1 144 ? 16.327 1.130 -10.274 1.00 75.69 144 SER A N 1
ATOM 1189 C CA . SER A 1 144 ? 17.588 0.776 -9.594 1.00 75.69 144 SER A CA 1
ATOM 1190 C C . SER A 1 144 ? 18.086 1.901 -8.673 1.00 75.69 144 SER A C 1
ATOM 1192 O O . SER A 1 144 ? 18.602 1.641 -7.584 1.00 75.69 144 SER A O 1
ATOM 1194 N N . ASN A 1 145 ? 17.868 3.157 -9.077 1.00 84.06 145 ASN A N 1
ATOM 1195 C CA . ASN A 1 145 ? 18.295 4.348 -8.351 1.00 84.06 145 ASN A CA 1
ATOM 1196 C C . ASN A 1 145 ? 17.463 4.563 -7.074 1.00 84.06 145 ASN A C 1
ATOM 1198 O O . ASN A 1 145 ? 16.233 4.621 -7.121 1.00 84.06 145 ASN A O 1
ATOM 1202 N N . MET A 1 146 ? 18.140 4.764 -5.939 1.00 84.38 146 MET A N 1
ATOM 1203 C CA . MET A 1 146 ? 17.521 5.029 -4.636 1.00 84.38 146 MET A CA 1
ATOM 1204 C C . MET A 1 146 ? 16.512 6.186 -4.679 1.00 84.38 146 MET A C 1
ATOM 1206 O O . MET A 1 146 ? 15.446 6.079 -4.081 1.00 84.38 146 MET A O 1
ATOM 1210 N N . TRP A 1 147 ? 16.811 7.270 -5.400 1.00 82.75 147 TRP A N 1
ATOM 1211 C CA . TRP A 1 147 ? 15.937 8.449 -5.465 1.00 82.75 147 TRP A CA 1
ATOM 1212 C C . TRP A 1 147 ? 14.648 8.183 -6.238 1.00 82.75 147 TRP A C 1
ATOM 1214 O O . TRP A 1 147 ? 13.571 8.610 -5.826 1.00 82.75 147 TRP A O 1
ATOM 1224 N N . GLU A 1 148 ? 14.747 7.417 -7.320 1.00 84.00 148 GLU A N 1
ATOM 1225 C CA . GLU A 1 148 ? 13.583 7.000 -8.095 1.00 84.00 148 GLU A CA 1
ATOM 1226 C C . GLU A 1 148 ? 12.732 6.002 -7.321 1.00 84.00 148 GLU A C 1
ATOM 1228 O O . GLU A 1 148 ? 11.511 6.158 -7.278 1.00 84.00 148 GLU A O 1
ATOM 1233 N N . LYS A 1 149 ? 13.367 5.033 -6.641 1.00 87.81 149 LYS A N 1
ATOM 1234 C CA . LYS A 1 149 ? 12.675 4.135 -5.704 1.00 87.81 149 LYS A CA 1
ATOM 1235 C C . LYS A 1 149 ? 11.923 4.941 -4.654 1.00 87.81 149 LYS A C 1
ATOM 1237 O O . LYS A 1 149 ? 10.740 4.694 -4.432 1.00 87.81 149 LYS A O 1
ATOM 1242 N N . LEU A 1 150 ? 12.585 5.927 -4.046 1.00 87.81 150 LEU A N 1
ATOM 1243 C CA . LEU A 1 150 ? 12.000 6.768 -3.008 1.00 87.81 150 LEU A CA 1
ATOM 1244 C C . LEU A 1 150 ? 10.820 7.588 -3.541 1.00 87.81 150 LEU A C 1
ATOM 1246 O O . LEU A 1 150 ? 9.788 7.653 -2.881 1.00 87.81 150 LEU A O 1
ATOM 1250 N N . GLY A 1 151 ? 10.923 8.169 -4.739 1.00 87.38 151 GLY A N 1
ATOM 1251 C CA . GLY A 1 151 ? 9.830 8.943 -5.334 1.00 87.38 151 GLY A CA 1
ATOM 1252 C C . GLY A 1 151 ? 8.648 8.087 -5.799 1.00 87.38 151 GLY A C 1
ATOM 1253 O O . GLY A 1 151 ? 7.496 8.472 -5.590 1.00 87.38 151 GLY A O 1
ATOM 1254 N N . VAL A 1 152 ? 8.900 6.900 -6.362 1.00 88.31 152 VAL A N 1
ATOM 1255 C CA . VAL A 1 152 ? 7.844 5.931 -6.707 1.00 88.31 152 VAL A CA 1
ATOM 1256 C C . VAL A 1 152 ? 7.160 5.410 -5.442 1.00 88.31 152 VAL A C 1
ATOM 1258 O O . VAL A 1 152 ? 5.930 5.352 -5.392 1.00 88.31 152 VAL A O 1
ATOM 1261 N N . TRP A 1 153 ? 7.924 5.085 -4.397 1.00 90.38 153 TRP A N 1
ATOM 1262 C CA . TRP A 1 153 ? 7.376 4.714 -3.093 1.00 90.38 153 TRP A CA 1
ATOM 1263 C C . TRP A 1 153 ? 6.522 5.843 -2.510 1.00 90.38 153 TRP A C 1
ATOM 1265 O O . TRP A 1 153 ? 5.358 5.622 -2.171 1.00 90.38 153 TRP A O 1
ATOM 1275 N N . ALA A 1 154 ? 7.047 7.071 -2.495 1.00 90.75 154 ALA A N 1
ATOM 1276 C CA . ALA A 1 154 ? 6.331 8.230 -1.984 1.00 90.75 154 ALA A CA 1
ATOM 1277 C C . ALA A 1 154 ? 5.016 8.482 -2.728 1.00 90.75 154 ALA A C 1
ATOM 1279 O O . ALA A 1 154 ? 4.006 8.824 -2.112 1.00 90.75 154 ALA A O 1
ATOM 1280 N N . TYR A 1 155 ? 4.998 8.255 -4.044 1.00 89.38 155 TYR A N 1
ATOM 1281 C CA . TYR A 1 155 ? 3.785 8.339 -4.850 1.00 89.38 155 TYR A CA 1
ATOM 1282 C C . TYR A 1 155 ? 2.708 7.345 -4.392 1.00 89.38 155 TYR A C 1
ATOM 1284 O O . TYR A 1 155 ? 1.549 7.735 -4.224 1.00 89.38 155 TYR A O 1
ATOM 1292 N N . PHE A 1 156 ? 3.069 6.077 -4.166 1.00 89.44 156 PHE A N 1
ATOM 1293 C CA . PHE A 1 156 ? 2.113 5.065 -3.705 1.00 89.44 156 PHE A CA 1
ATOM 1294 C C . PHE A 1 156 ? 1.577 5.365 -2.305 1.00 89.44 156 PHE A C 1
ATOM 1296 O O . PHE A 1 156 ? 0.373 5.231 -2.074 1.00 89.44 156 PHE A O 1
ATOM 1303 N N . GLU A 1 157 ? 2.440 5.795 -1.386 1.00 90.88 157 GLU A N 1
ATOM 1304 C CA . GLU A 1 157 ? 2.023 6.111 -0.019 1.00 90.88 157 GLU A CA 1
ATOM 1305 C C . GLU A 1 157 ? 1.137 7.361 0.038 1.00 90.88 157 GLU A C 1
ATOM 1307 O O . GLU A 1 157 ? 0.081 7.336 0.671 1.00 90.88 157 GLU A O 1
ATOM 1312 N N . LEU A 1 158 ? 1.486 8.427 -0.694 1.00 90.56 158 LEU A N 1
ATOM 1313 C CA . LEU A 1 158 ? 0.662 9.639 -0.767 1.00 90.56 158 LEU A CA 1
ATOM 1314 C C . LEU A 1 158 ? -0.699 9.375 -1.415 1.00 90.56 158 LEU A C 1
ATOM 1316 O O . LEU A 1 158 ? -1.693 9.974 -1.013 1.00 90.56 158 LEU A O 1
ATOM 1320 N N . LYS A 1 159 ? -0.779 8.447 -2.376 1.00 89.00 159 LYS A N 1
ATOM 1321 C CA . LYS A 1 159 ? -2.058 8.024 -2.963 1.00 89.00 159 LYS A CA 1
ATOM 1322 C C . LYS A 1 159 ? -2.972 7.341 -1.936 1.00 89.00 159 LYS A C 1
ATOM 1324 O O . LYS A 1 159 ? -4.188 7.485 -2.026 1.00 89.00 159 LYS A O 1
ATOM 1329 N N . GLY A 1 160 ? -2.405 6.614 -0.969 1.00 87.94 160 GLY A N 1
ATOM 1330 C CA . GLY A 1 160 ? -3.145 5.959 0.117 1.00 87.94 160 GLY A CA 1
ATOM 1331 C C . GLY A 1 160 ? -3.402 6.838 1.349 1.00 87.94 160 GLY A C 1
ATOM 1332 O O . GLY A 1 160 ? -4.292 6.528 2.143 1.00 87.94 160 GLY A O 1
ATOM 1333 N N . ALA A 1 161 ? -2.660 7.937 1.506 1.00 92.25 161 ALA A N 1
ATOM 1334 C CA . ALA A 1 161 ? -2.703 8.806 2.681 1.00 92.25 161 ALA A CA 1
ATOM 1335 C C . ALA A 1 161 ? -4.084 9.409 3.012 1.00 92.25 161 ALA A C 1
ATOM 1337 O O . ALA A 1 161 ? -4.425 9.434 4.196 1.00 92.25 161 ALA A O 1
ATOM 1338 N N . PRO A 1 162 ? -4.923 9.846 2.044 1.00 91.44 162 PRO A N 1
ATOM 1339 C CA . PRO A 1 162 ? -6.224 10.434 2.365 1.00 91.44 162 PRO A CA 1
ATOM 1340 C C . PRO A 1 162 ? -7.123 9.496 3.171 1.00 91.44 162 PRO A C 1
ATOM 1342 O O . PRO A 1 162 ? -7.733 9.920 4.149 1.00 91.44 162 PRO A O 1
ATOM 1345 N N . LYS A 1 163 ? -7.150 8.206 2.813 1.00 91.50 163 LYS A N 1
ATOM 1346 C CA . LYS A 1 163 ? -7.897 7.189 3.559 1.00 91.50 163 LYS A CA 1
ATOM 1347 C C . LYS A 1 163 ? -7.331 7.019 4.972 1.00 91.50 163 LYS A C 1
ATOM 1349 O O . LYS A 1 163 ? -8.096 7.050 5.935 1.00 91.50 163 LYS A O 1
ATOM 1354 N N . LEU A 1 164 ? -6.006 6.880 5.083 1.00 92.88 164 LEU A N 1
ATOM 1355 C CA . LEU A 1 164 ? -5.319 6.685 6.361 1.00 92.88 164 LEU A CA 1
ATOM 1356 C C . LEU A 1 164 ? -5.621 7.833 7.335 1.00 92.88 164 LEU A C 1
ATOM 1358 O O . LEU A 1 164 ? -5.943 7.585 8.489 1.00 92.88 164 LEU A O 1
ATOM 1362 N N . ILE A 1 165 ? -5.549 9.082 6.872 1.00 93.50 165 ILE A N 1
ATOM 1363 C CA . ILE A 1 165 ? -5.717 10.269 7.720 1.00 93.50 165 ILE A CA 1
ATOM 1364 C C . ILE A 1 165 ? -7.194 10.540 8.018 1.00 93.50 165 ILE A C 1
ATOM 1366 O O . ILE A 1 165 ? -7.555 10.760 9.172 1.00 93.50 165 ILE A O 1
ATOM 1370 N N . ALA A 1 166 ? -8.055 10.549 6.998 1.00 90.81 166 ALA A N 1
ATOM 1371 C CA . ALA A 1 166 ? -9.437 10.993 7.168 1.00 90.81 166 ALA A CA 1
ATOM 1372 C C . ALA A 1 166 ? -10.318 9.919 7.821 1.00 90.81 166 ALA A C 1
ATOM 1374 O O . ALA A 1 166 ? -11.069 10.215 8.752 1.00 90.81 166 ALA A O 1
ATOM 1375 N N . ALA A 1 167 ? -10.223 8.674 7.348 1.00 91.12 167 ALA A N 1
ATOM 1376 C CA . ALA A 1 167 ? -11.063 7.578 7.823 1.00 91.12 167 ALA A CA 1
ATOM 1377 C C . ALA A 1 167 ? -10.395 6.785 8.951 1.00 91.12 167 ALA A C 1
ATOM 1379 O O . ALA A 1 167 ? -10.988 6.615 10.016 1.00 91.12 167 ALA A O 1
ATOM 1380 N N . ASP A 1 168 ? -9.168 6.305 8.736 1.00 91.25 168 ASP A N 1
ATOM 1381 C CA . ASP A 1 168 ? -8.566 5.357 9.674 1.00 91.25 168 ASP A CA 1
ATOM 1382 C C . ASP A 1 168 ? -8.093 6.061 10.962 1.00 91.25 168 ASP A C 1
ATOM 1384 O O . ASP A 1 168 ? -8.405 5.587 12.051 1.00 91.25 168 ASP A O 1
ATOM 1388 N N . SER A 1 169 ? -7.431 7.222 10.882 1.00 92.56 169 SER A N 1
ATOM 1389 C CA . SER A 1 169 ? -6.925 7.926 12.073 1.00 92.56 169 SER A CA 1
ATOM 1390 C C . SER A 1 169 ? -8.022 8.432 13.000 1.00 92.56 169 SER A C 1
ATOM 1392 O O . SER A 1 169 ? -7.921 8.237 14.206 1.00 92.56 169 SER A O 1
ATOM 1394 N N . SER A 1 170 ? -9.086 9.048 12.478 1.00 89.00 170 SER A N 1
ATOM 1395 C CA . SER A 1 170 ? -10.186 9.565 13.310 1.00 89.00 170 SER A CA 1
ATOM 1396 C C . SER A 1 170 ? -10.809 8.463 14.175 1.00 89.00 170 SER A C 1
ATOM 1398 O O . SER A 1 170 ? -10.997 8.634 15.379 1.00 89.00 170 SER A O 1
ATOM 1400 N N . ARG A 1 171 ? -11.028 7.288 13.586 1.00 86.81 171 ARG A N 1
ATOM 1401 C CA . ARG A 1 171 ? -11.501 6.087 14.278 1.00 86.81 171 ARG A CA 1
ATOM 1402 C C . ARG A 1 171 ? -10.470 5.522 15.256 1.00 86.81 171 ARG A C 1
ATOM 1404 O O . ARG A 1 171 ? -10.821 5.136 16.369 1.00 86.81 171 ARG A O 1
ATOM 1411 N N . GLN A 1 172 ? -9.203 5.458 14.860 1.00 92.62 172 GLN A N 1
ATOM 1412 C CA . GLN A 1 172 ? -8.160 4.843 15.679 1.00 92.62 172 GLN A CA 1
ATOM 1413 C C . GLN A 1 172 ? -7.767 5.691 16.886 1.00 92.62 172 GLN A C 1
ATOM 1415 O O . GLN A 1 172 ? -7.413 5.144 17.926 1.00 92.62 172 GLN A O 1
ATOM 1420 N N . LEU A 1 173 ? -7.933 7.010 16.808 1.00 90.50 173 LEU A N 1
ATOM 1421 C CA . LEU A 1 173 ? -7.827 7.889 17.969 1.00 90.50 173 LEU A CA 1
ATOM 1422 C C . LEU A 1 173 ? -8.898 7.564 19.020 1.00 90.50 173 LEU A C 1
ATOM 1424 O O . LEU A 1 173 ? -8.585 7.502 20.205 1.00 90.50 173 LEU A O 1
ATOM 1428 N N . ILE A 1 174 ? -10.137 7.272 18.609 1.00 85.19 174 ILE A N 1
ATOM 1429 C CA . ILE A 1 174 ? -11.208 6.832 19.524 1.00 85.19 174 ILE A CA 1
ATOM 1430 C C . ILE A 1 174 ? -10.863 5.472 20.143 1.00 85.19 174 ILE A C 1
ATOM 1432 O O . ILE A 1 174 ? -11.041 5.270 21.349 1.00 85.19 174 ILE A O 1
ATOM 1436 N N . ASN A 1 175 ? -10.341 4.552 19.326 1.00 87.12 175 ASN A N 1
ATOM 1437 C CA . ASN A 1 175 ? -9.858 3.252 19.788 1.00 87.12 175 ASN A CA 1
ATOM 1438 C C . ASN A 1 175 ? -8.762 3.400 20.846 1.00 87.12 175 ASN A C 1
ATOM 1440 O O . ASN A 1 175 ? -8.873 2.841 21.937 1.00 87.12 175 ASN A O 1
ATOM 1444 N N . GLY A 1 176 ? -7.758 4.228 20.563 1.00 87.50 176 GLY A N 1
ATOM 1445 C CA . GLY A 1 176 ? -6.673 4.546 21.483 1.00 87.50 176 GLY A CA 1
ATOM 1446 C C . GLY A 1 176 ? -7.164 5.191 22.778 1.00 87.50 176 GLY A C 1
ATOM 1447 O O . GLY A 1 176 ? -6.775 4.752 23.855 1.00 87.50 176 GLY A O 1
ATOM 1448 N N . LEU A 1 177 ? -8.070 6.173 22.705 1.00 84.62 177 LEU A N 1
ATOM 1449 C CA . LEU A 1 177 ? -8.655 6.815 23.891 1.00 84.62 177 LEU A CA 1
ATOM 1450 C C . LEU A 1 177 ? -9.453 5.831 24.756 1.00 84.62 177 LEU A C 1
ATOM 1452 O O . LEU A 1 177 ? -9.415 5.912 25.983 1.00 84.62 177 LEU A O 1
ATOM 1456 N N . THR A 1 178 ? -10.148 4.876 24.136 1.00 80.06 178 THR A N 1
ATOM 1457 C CA . THR A 1 178 ? -10.876 3.830 24.867 1.00 80.06 178 THR A CA 1
ATOM 1458 C C . THR A 1 178 ? -9.910 2.885 25.581 1.00 80.06 178 THR A C 1
ATOM 1460 O O . THR A 1 178 ? -10.073 2.628 26.773 1.00 80.06 178 THR A O 1
ATOM 1463 N N . LEU A 1 179 ? -8.865 2.425 24.886 1.00 82.50 179 LEU A N 1
ATOM 1464 C CA . LEU A 1 179 ? -7.805 1.590 25.464 1.00 82.50 179 LEU A CA 1
ATOM 1465 C C . LEU A 1 179 ? -7.069 2.305 26.604 1.00 82.50 179 LEU A C 1
ATOM 1467 O O . LEU A 1 179 ? -6.784 1.707 27.641 1.00 82.50 179 LEU A O 1
ATOM 1471 N N . TRP A 1 180 ? -6.818 3.601 26.441 1.00 81.81 180 TRP A N 1
ATOM 1472 C CA . TRP A 1 180 ? -6.217 4.454 27.459 1.00 81.81 180 TRP A CA 1
ATOM 1473 C C . TRP A 1 180 ? -7.107 4.596 28.701 1.00 81.81 180 TRP A C 1
ATOM 1475 O O . TRP A 1 180 ? -6.626 4.439 29.823 1.00 81.81 180 TRP A O 1
ATOM 1485 N N . SER A 1 181 ? -8.416 4.807 28.521 1.00 76.56 181 SER A N 1
ATOM 1486 C CA . SER A 1 181 ? -9.377 4.839 29.635 1.00 76.56 181 SER A CA 1
ATOM 1487 C C . SER A 1 181 ? -9.387 3.519 30.417 1.00 76.56 181 SER A C 1
ATOM 1489 O O . SER A 1 181 ? -9.421 3.521 31.646 1.00 76.56 181 SER A O 1
ATOM 1491 N N . ILE A 1 182 ? -9.249 2.380 29.732 1.00 74.94 182 ILE A N 1
ATOM 1492 C CA . ILE A 1 182 ? -9.179 1.055 30.369 1.00 74.94 182 ILE A CA 1
ATOM 1493 C C . ILE A 1 182 ? -7.926 0.888 31.228 1.00 74.94 182 ILE A C 1
ATOM 1495 O O . ILE A 1 182 ? -7.997 0.273 32.294 1.00 74.94 182 ILE A O 1
ATOM 1499 N N . LEU A 1 183 ? -6.789 1.434 30.791 1.00 74.56 183 LEU A N 1
ATOM 1500 C CA . LEU A 1 183 ? -5.548 1.418 31.568 1.00 74.56 183 LEU A CA 1
ATOM 1501 C C . LEU A 1 183 ? -5.648 2.288 32.827 1.00 74.56 183 LEU A C 1
ATOM 1503 O O . LEU A 1 183 ? -5.194 1.869 33.891 1.00 74.56 183 LEU A O 1
ATOM 1507 N N . ILE A 1 184 ? -6.261 3.470 32.715 1.00 73.62 184 ILE A N 1
ATOM 1508 C CA . ILE A 1 184 ? -6.390 4.428 33.826 1.00 73.62 184 ILE A CA 1
ATOM 1509 C C . ILE A 1 184 ? -7.526 4.062 34.784 1.00 73.62 184 ILE A C 1
ATOM 1511 O O . ILE A 1 184 ? -7.462 4.413 35.966 1.00 73.62 184 ILE A O 1
ATOM 1515 N N . SER A 1 185 ? -8.552 3.346 34.312 1.00 68.50 185 SER A N 1
ATOM 1516 C CA . SER A 1 185 ? -9.668 2.923 35.152 1.00 68.50 185 SER A CA 1
ATOM 1517 C C . SER A 1 185 ? -9.136 2.139 36.352 1.00 68.50 185 SER A C 1
ATOM 1519 O O . SER A 1 185 ? -8.517 1.071 36.222 1.00 68.50 185 SER A O 1
ATOM 1521 N N . LYS A 1 186 ? -9.344 2.715 37.542 1.00 56.75 186 LYS A N 1
ATOM 1522 C CA . LYS A 1 186 ? -8.983 2.128 38.831 1.00 56.75 186 LYS A CA 1
ATOM 1523 C C . LYS A 1 186 ? -9.940 0.975 39.111 1.00 56.75 186 LYS A C 1
ATOM 1525 O O . LYS A 1 186 ? -10.846 1.091 39.929 1.00 56.75 186 LYS A O 1
ATOM 1530 N N . SER A 1 187 ? -9.744 -0.151 38.434 1.00 52.50 187 SER A N 1
ATOM 1531 C CA . SER A 1 187 ? -10.350 -1.398 38.880 1.00 52.50 187 SER A CA 1
ATOM 1532 C C . SER A 1 187 ? -9.725 -1.718 40.235 1.00 52.50 187 SER A C 1
ATOM 1534 O O . SER A 1 187 ? -8.526 -1.993 40.320 1.00 52.50 187 SER A O 1
ATOM 1536 N N . GLY A 1 188 ? -10.516 -1.593 41.304 1.00 45.72 188 GLY A N 1
ATOM 1537 C CA . GLY A 1 188 ? -10.094 -1.610 42.713 1.00 45.72 188 GLY A CA 1
ATOM 1538 C C . GLY A 1 188 ? -9.411 -2.892 43.208 1.00 45.72 188 GLY A C 1
ATOM 1539 O O . GLY A 1 188 ? -9.277 -3.077 44.412 1.00 45.7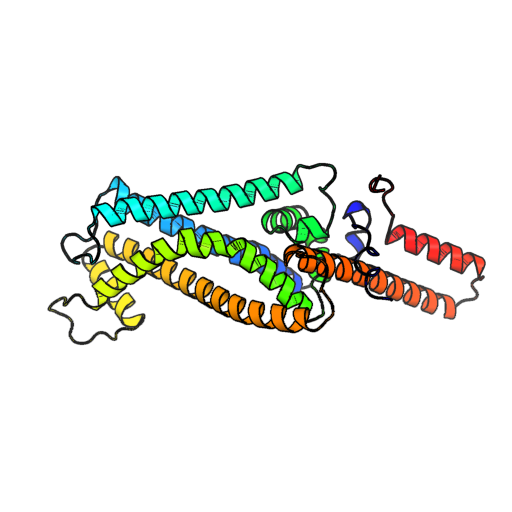2 188 GLY A O 1
ATOM 1540 N N . LYS A 1 189 ? -8.972 -3.777 42.306 1.00 49.25 189 LYS A N 1
ATOM 1541 C CA . LYS A 1 189 ? -8.245 -5.016 42.599 1.00 49.25 189 LYS A CA 1
ATOM 1542 C C . LYS A 1 189 ? -6.819 -5.066 42.036 1.00 49.25 189 LYS A C 1
ATOM 1544 O O . LYS A 1 189 ? -6.122 -6.032 42.318 1.00 49.25 189 LYS A O 1
ATOM 1549 N N . ILE A 1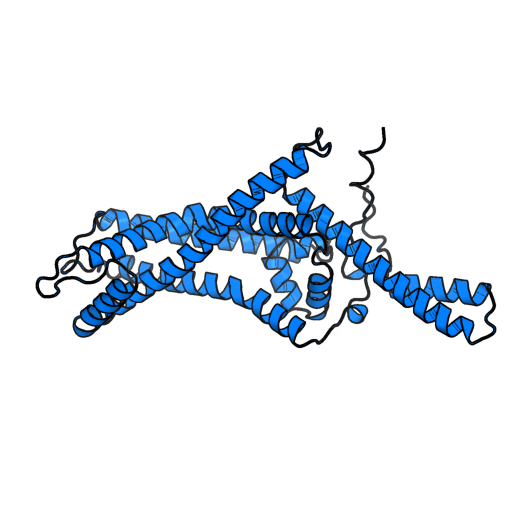 190 ? -6.362 -4.065 41.273 1.00 51.44 190 ILE A N 1
ATOM 1550 C CA . ILE A 1 190 ? -5.075 -4.149 40.557 1.00 51.44 190 ILE A CA 1
ATOM 1551 C C . ILE A 1 190 ? -4.219 -2.914 40.849 1.00 51.44 190 ILE A C 1
ATOM 1553 O O . ILE A 1 190 ? -4.461 -1.825 40.328 1.00 51.44 190 ILE A O 1
ATOM 1557 N N . LYS A 1 191 ? -3.209 -3.092 41.707 1.00 45.91 191 LYS A N 1
ATOM 1558 C CA . LYS A 1 191 ? -2.131 -2.117 41.914 1.00 45.91 191 LYS A CA 1
ATOM 1559 C C . LYS A 1 191 ? -1.096 -2.277 40.794 1.00 45.91 191 LYS A C 1
ATOM 1561 O O . LYS A 1 191 ? -0.564 -3.364 40.623 1.00 45.91 191 LYS A O 1
ATOM 1566 N N . ASN A 1 192 ? -0.774 -1.170 40.122 1.00 53.28 192 ASN A N 1
ATOM 1567 C CA . ASN A 1 192 ? 0.415 -0.975 39.280 1.00 53.28 192 ASN A CA 1
ATOM 1568 C C . ASN A 1 192 ? 0.564 -1.893 38.051 1.00 53.28 192 ASN A C 1
ATOM 1570 O O . ASN A 1 192 ? 1.589 -2.552 37.900 1.00 53.28 192 ASN A O 1
ATOM 1574 N N . ASP A 1 193 ? -0.390 -1.865 37.117 1.00 57.00 193 ASP A N 1
ATOM 1575 C CA . ASP A 1 193 ? -0.075 -2.312 35.754 1.00 57.00 193 ASP A CA 1
ATOM 1576 C C . ASP A 1 193 ? 0.733 -1.235 35.020 1.00 57.00 193 ASP A C 1
ATOM 1578 O O . ASP A 1 193 ? 0.404 -0.047 35.064 1.00 57.00 193 ASP A O 1
ATOM 1582 N N . SER A 1 194 ? 1.788 -1.656 34.320 1.00 63.28 194 SER A N 1
ATOM 1583 C CA . SER A 1 194 ? 2.577 -0.781 33.447 1.00 63.28 194 SER A CA 1
ATOM 1584 C C . SER A 1 194 ? 1.687 -0.126 32.381 1.00 63.28 194 SER A C 1
ATOM 1586 O O . SER A 1 194 ? 0.874 -0.825 31.771 1.00 63.28 194 SER A O 1
ATOM 1588 N N . LEU A 1 195 ? 1.893 1.166 32.081 1.00 70.75 195 LEU A N 1
ATOM 1589 C CA . LEU A 1 195 ? 1.231 1.907 30.986 1.00 70.75 195 LEU A CA 1
ATOM 1590 C C . LEU A 1 195 ? 1.742 1.481 29.589 1.00 70.75 195 LEU A C 1
ATOM 1592 O O . LEU A 1 195 ? 1.962 2.298 28.701 1.00 70.75 195 LEU A O 1
ATOM 1596 N N . ASN A 1 196 ? 1.950 0.182 29.403 1.00 81.06 196 ASN A N 1
ATOM 1597 C CA . ASN A 1 196 ? 2.505 -0.425 28.203 1.00 81.06 196 ASN A CA 1
ATOM 1598 C C . ASN A 1 196 ? 1.492 -1.410 27.604 1.00 81.06 196 ASN A C 1
ATOM 1600 O O . ASN A 1 196 ? 0.522 -1.804 28.255 1.00 81.06 196 ASN A O 1
ATOM 1604 N N . LEU A 1 197 ? 1.758 -1.890 26.384 1.00 79.62 197 LEU A N 1
ATOM 1605 C CA . LEU A 1 197 ? 0.937 -2.910 25.711 1.00 79.62 197 LEU A CA 1
ATOM 1606 C C . LEU A 1 197 ? 0.687 -4.154 26.586 1.00 79.62 197 LEU A C 1
ATOM 1608 O O . LEU A 1 197 ? -0.401 -4.721 26.545 1.00 79.62 197 LEU A O 1
ATOM 1612 N N . GLY A 1 198 ? 1.651 -4.539 27.430 1.00 82.75 198 GLY A N 1
ATOM 1613 C CA . GLY A 1 198 ? 1.493 -5.644 28.383 1.00 82.75 198 GLY A CA 1
ATOM 1614 C C . GLY A 1 198 ? 0.353 -5.436 29.389 1.00 82.75 198 GLY A C 1
ATOM 1615 O O . GLY A 1 198 ? -0.394 -6.374 29.661 1.00 82.75 198 GLY A O 1
ATOM 1616 N N . GLY A 1 199 ? 0.156 -4.203 29.872 1.00 80.44 199 GLY A N 1
ATOM 1617 C CA . GLY A 1 199 ? -0.955 -3.859 30.765 1.00 80.44 199 GLY A CA 1
ATOM 1618 C C . GLY A 1 199 ? -2.315 -3.940 30.065 1.00 80.44 199 GLY A C 1
ATOM 1619 O O . GLY A 1 199 ? -3.291 -4.400 30.654 1.00 80.44 199 GLY A O 1
ATOM 1620 N N . ILE A 1 200 ? -2.378 -3.581 28.776 1.00 81.06 200 ILE A N 1
ATOM 1621 C CA . ILE A 1 200 ? -3.602 -3.716 27.967 1.00 81.06 200 ILE A CA 1
ATOM 1622 C C . ILE A 1 200 ? -3.976 -5.196 27.828 1.00 81.06 200 ILE A C 1
ATOM 1624 O O . ILE A 1 200 ? -5.115 -5.571 28.110 1.00 81.06 200 ILE A O 1
ATOM 1628 N N . PHE A 1 201 ? -3.020 -6.054 27.457 1.00 84.69 201 PHE A N 1
ATOM 1629 C CA . PHE A 1 201 ? -3.267 -7.493 27.321 1.00 84.69 201 PHE A CA 1
ATOM 1630 C C . PHE A 1 201 ? -3.668 -8.153 28.644 1.00 84.69 201 PHE A C 1
ATOM 1632 O O . PHE A 1 201 ? -4.567 -8.997 28.655 1.00 84.69 201 PHE A O 1
ATOM 1639 N N . HIS A 1 202 ? -3.053 -7.751 29.761 1.00 83.31 202 HIS A N 1
ATOM 1640 C CA . HIS A 1 202 ? -3.428 -8.252 31.082 1.00 83.31 202 HIS A CA 1
ATOM 1641 C C . HIS A 1 202 ? -4.890 -7.919 31.415 1.00 83.31 202 HIS A C 1
ATOM 1643 O O . HIS A 1 202 ? -5.660 -8.803 31.796 1.00 83.31 202 HIS A O 1
ATOM 1649 N N . ARG A 1 203 ? -5.314 -6.673 31.172 1.00 78.50 203 ARG A N 1
ATOM 1650 C CA . ARG A 1 203 ? -6.699 -6.234 31.404 1.00 78.50 203 ARG A CA 1
ATOM 1651 C C . ARG A 1 203 ? -7.702 -6.913 30.483 1.00 78.50 203 ARG A C 1
ATOM 1653 O O . ARG A 1 203 ? -8.750 -7.335 30.963 1.00 78.50 203 ARG A O 1
ATOM 1660 N N . ILE A 1 204 ? -7.369 -7.092 29.204 1.00 82.56 204 ILE A N 1
ATOM 1661 C CA . ILE A 1 204 ? -8.195 -7.876 28.271 1.00 82.56 204 ILE A CA 1
ATOM 1662 C C . ILE A 1 204 ? -8.407 -9.291 28.817 1.00 82.56 204 ILE A C 1
ATOM 1664 O O . ILE A 1 204 ? -9.536 -9.774 28.834 1.00 82.56 204 ILE A O 1
ATOM 1668 N N . LYS A 1 205 ? -7.346 -9.944 29.308 1.00 83.81 205 LYS A N 1
ATOM 1669 C CA . LYS A 1 205 ? -7.425 -11.305 29.855 1.00 83.81 205 LYS A CA 1
ATOM 1670 C C . LYS A 1 205 ? -8.299 -11.382 31.108 1.00 83.81 205 LYS A C 1
ATOM 1672 O O . LYS A 1 205 ? -9.033 -12.350 31.271 1.00 83.81 205 LYS A O 1
ATOM 1677 N N . LEU A 1 206 ? -8.247 -10.373 31.976 1.00 80.81 206 LEU A N 1
ATOM 1678 C CA . LEU A 1 206 ? -9.100 -10.312 33.166 1.00 80.81 206 LEU A CA 1
ATOM 1679 C C . LEU A 1 206 ? -10.571 -10.080 32.816 1.00 80.81 206 LEU A C 1
ATOM 1681 O O . LEU A 1 206 ? -11.440 -10.760 33.358 1.00 80.81 206 LEU A O 1
ATOM 1685 N N . ILE A 1 207 ? -10.845 -9.168 31.880 1.00 77.88 207 ILE A N 1
ATOM 1686 C CA . ILE A 1 207 ? -12.202 -8.924 31.374 1.00 77.88 207 ILE A CA 1
ATOM 1687 C C . ILE A 1 207 ? -12.731 -10.177 30.671 1.00 77.88 207 ILE A C 1
ATOM 1689 O O . ILE A 1 207 ? -13.902 -10.498 30.826 1.00 77.88 207 ILE A O 1
ATOM 1693 N N . ALA A 1 208 ? -11.876 -10.944 29.988 1.00 82.38 208 ALA A N 1
ATOM 1694 C CA . ALA A 1 208 ? -12.279 -12.171 29.303 1.00 82.38 208 ALA A CA 1
ATOM 1695 C C . ALA A 1 208 ? -12.884 -13.218 30.242 1.00 82.38 208 ALA A C 1
ATOM 1697 O O . ALA A 1 208 ? -13.755 -13.963 29.814 1.00 82.38 208 ALA A O 1
ATOM 1698 N N . VAL A 1 209 ? -12.457 -13.267 31.508 1.00 80.88 209 VAL A N 1
ATOM 1699 C CA . VAL A 1 209 ? -13.014 -14.198 32.505 1.00 80.88 209 VAL A CA 1
ATOM 1700 C C . VAL A 1 209 ? -14.421 -13.781 32.946 1.00 80.88 209 VAL A C 1
ATOM 1702 O O . VAL A 1 209 ? -15.224 -14.629 33.316 1.00 80.88 209 VAL A O 1
ATOM 1705 N N . GLN A 1 210 ? -14.727 -12.482 32.917 1.00 77.75 210 GLN A N 1
ATOM 1706 C CA . GLN A 1 210 ? -16.024 -11.945 33.344 1.00 77.75 210 GLN A CA 1
ATOM 1707 C C . GLN A 1 210 ? -17.016 -11.824 32.186 1.00 77.75 210 GLN A C 1
ATOM 1709 O O . GLN A 1 210 ? -18.198 -12.111 32.351 1.00 77.75 210 GLN A O 1
ATOM 1714 N N . ASN A 1 211 ? -16.539 -11.381 31.023 1.00 79.31 211 ASN A N 1
ATOM 1715 C CA . ASN A 1 211 ? -17.341 -11.153 29.834 1.00 79.31 211 ASN A CA 1
ATOM 1716 C C . ASN A 1 211 ? -16.500 -11.390 28.567 1.00 79.31 211 ASN A C 1
ATOM 1718 O O . ASN A 1 211 ? -15.752 -10.521 28.104 1.00 79.31 211 ASN A O 1
ATOM 1722 N N . HIS A 1 212 ? -16.649 -12.582 27.985 1.00 82.88 212 HIS A N 1
ATOM 1723 C CA . HIS A 1 212 ? -15.938 -12.974 26.768 1.00 82.88 212 HIS A CA 1
ATOM 1724 C C . HIS A 1 212 ? -16.215 -12.032 25.585 1.00 82.88 212 HIS A C 1
ATOM 1726 O O . HIS A 1 212 ? -15.301 -11.745 24.812 1.00 82.88 212 HIS A O 1
ATOM 1732 N N . GLU A 1 213 ? -17.436 -11.507 25.447 1.00 80.69 213 GLU A N 1
ATOM 1733 C CA . GLU A 1 213 ? -17.788 -10.645 24.314 1.00 80.69 213 GLU A CA 1
ATOM 1734 C C . GLU A 1 213 ? -17.055 -9.299 24.348 1.00 80.69 213 GLU A C 1
ATOM 1736 O O . GLU A 1 213 ? -16.568 -8.825 23.315 1.00 80.69 213 GLU A O 1
ATOM 1741 N N . GLU A 1 214 ? -16.951 -8.691 25.533 1.00 77.88 214 GLU A N 1
ATOM 1742 C CA . GLU A 1 214 ? -16.241 -7.421 25.723 1.00 77.88 214 GLU A CA 1
ATOM 1743 C C . GLU A 1 214 ? -14.740 -7.579 25.467 1.00 77.88 214 GLU A C 1
ATOM 1745 O O . GLU A 1 214 ? -14.131 -6.739 24.801 1.00 77.88 214 GLU A O 1
ATOM 1750 N N . ALA A 1 215 ? -14.145 -8.684 25.921 1.00 82.81 215 ALA A N 1
ATOM 1751 C CA . ALA A 1 215 ? -12.730 -8.957 25.697 1.00 82.81 215 ALA A CA 1
ATOM 1752 C C . ALA A 1 215 ? -12.392 -9.187 24.218 1.00 82.81 215 ALA A C 1
ATOM 1754 O O . ALA A 1 215 ? -11.360 -8.706 23.741 1.00 82.81 215 ALA A O 1
ATOM 1755 N N . VAL A 1 216 ? -13.262 -9.873 23.470 1.00 85.00 216 VAL A N 1
ATOM 1756 C CA . VAL A 1 216 ? -13.094 -10.066 22.020 1.00 85.00 216 VAL A CA 1
ATOM 1757 C C . VAL A 1 216 ? -13.170 -8.726 21.290 1.00 85.00 216 VAL A C 1
ATOM 1759 O O . VAL A 1 216 ? -12.295 -8.410 20.482 1.00 85.00 216 VAL A O 1
ATOM 1762 N N . PHE A 1 217 ? -14.164 -7.897 21.616 1.00 83.50 217 PHE A N 1
ATOM 1763 C CA . PHE A 1 217 ? -14.281 -6.548 21.058 1.00 83.50 217 PHE A CA 1
ATOM 1764 C C . PHE A 1 217 ? -13.034 -5.693 21.341 1.00 83.50 217 PHE A C 1
ATOM 1766 O O . PHE A 1 217 ? -12.493 -5.058 20.432 1.00 83.50 217 PHE A O 1
ATOM 1773 N N . LEU A 1 218 ? -12.528 -5.727 22.575 1.00 83.31 218 LEU A N 1
ATOM 1774 C CA . LEU A 1 218 ? -11.337 -4.981 22.981 1.00 83.31 218 LEU A CA 1
ATOM 1775 C C . LEU A 1 218 ? -10.049 -5.493 22.312 1.00 83.31 218 LEU A C 1
ATOM 1777 O O . LEU A 1 218 ? -9.143 -4.713 21.999 1.00 83.31 218 LEU A O 1
ATOM 1781 N N . SER A 1 219 ? -9.980 -6.797 22.041 1.00 87.62 219 SER A N 1
ATOM 1782 C CA . SER A 1 219 ? -8.877 -7.421 21.303 1.00 87.62 219 SER A CA 1
ATOM 1783 C C . SER A 1 219 ? -8.831 -6.941 19.853 1.00 87.62 219 SER A C 1
ATOM 1785 O O . SER A 1 219 ? -7.770 -6.538 19.378 1.00 87.62 219 SER A O 1
ATOM 1787 N N . PHE A 1 220 ? -9.980 -6.895 19.172 1.00 87.88 220 PHE A N 1
ATOM 1788 C CA . PHE A 1 220 ? -10.096 -6.332 17.822 1.00 87.88 220 PHE A CA 1
ATOM 1789 C C . PHE A 1 220 ? -9.709 -4.848 17.778 1.00 87.88 220 PHE A C 1
ATOM 1791 O O . PHE A 1 220 ? -8.944 -4.421 16.909 1.00 87.88 220 PHE A O 1
ATOM 1798 N N . MET A 1 221 ? -10.163 -4.070 18.764 1.00 88.62 221 MET A N 1
ATOM 1799 C CA . MET A 1 221 ? -9.798 -2.661 18.902 1.00 88.62 221 MET A CA 1
ATOM 1800 C C . MET A 1 221 ? -8.275 -2.489 19.017 1.00 88.62 221 MET A C 1
ATOM 1802 O O . MET A 1 221 ? -7.686 -1.720 18.256 1.00 88.62 221 MET A O 1
ATOM 1806 N N . THR A 1 222 ? -7.634 -3.268 19.896 1.00 89.56 222 THR A N 1
ATOM 1807 C CA . THR A 1 222 ? -6.175 -3.256 20.111 1.00 89.56 222 THR A CA 1
ATOM 1808 C C . THR A 1 222 ? -5.410 -3.674 18.860 1.00 89.56 222 THR A C 1
ATOM 1810 O O . THR A 1 222 ? -4.475 -2.988 18.450 1.00 89.56 222 THR A O 1
ATOM 1813 N N . PHE A 1 223 ? -5.819 -4.771 18.219 1.00 90.69 223 PHE A N 1
ATOM 1814 C CA . PHE A 1 223 ? -5.205 -5.259 16.984 1.00 90.69 223 PHE A CA 1
ATOM 1815 C C . PHE A 1 223 ? -5.238 -4.193 15.884 1.00 90.69 223 PHE A C 1
ATOM 1817 O O . PHE A 1 223 ? -4.204 -3.868 15.297 1.00 90.69 223 PHE A O 1
ATOM 1824 N N . SER A 1 224 ? -6.409 -3.599 15.644 1.00 91.31 224 SER A N 1
ATOM 1825 C CA . SER A 1 224 ? -6.560 -2.565 14.619 1.00 91.31 224 SER A CA 1
ATOM 1826 C C . SER A 1 224 ? -5.714 -1.319 14.929 1.00 91.31 224 SER A C 1
ATOM 1828 O O . SER A 1 224 ? -5.090 -0.766 14.021 1.00 91.31 224 SER A O 1
ATOM 1830 N N . PHE A 1 225 ? -5.620 -0.926 16.205 1.00 91.69 225 PHE A N 1
ATOM 1831 C CA . PHE A 1 225 ? -4.822 0.214 16.657 1.00 91.69 225 PHE A CA 1
ATOM 1832 C C . PHE A 1 225 ? -3.317 -0.003 16.448 1.00 91.69 225 PHE A C 1
ATOM 1834 O O . PHE A 1 225 ? -2.617 0.906 15.995 1.00 91.69 225 PHE A O 1
ATOM 1841 N N . ILE A 1 226 ? -2.812 -1.214 16.709 1.00 92.44 226 ILE A N 1
ATOM 1842 C CA . ILE A 1 226 ? -1.407 -1.574 16.454 1.00 92.44 226 ILE A CA 1
ATOM 1843 C C . ILE A 1 226 ? -1.099 -1.492 14.955 1.00 92.44 226 ILE A C 1
ATOM 1845 O O . ILE A 1 226 ? -0.117 -0.862 14.561 1.00 92.44 226 ILE A O 1
ATOM 1849 N N . VAL A 1 227 ? -1.950 -2.078 14.107 1.00 92.06 227 VAL A N 1
ATOM 1850 C CA . VAL A 1 227 ? -1.760 -2.041 12.647 1.00 92.06 227 VAL A CA 1
ATOM 1851 C C . VAL A 1 227 ? -1.783 -0.601 12.124 1.00 92.06 227 VAL A C 1
ATOM 1853 O O . VAL A 1 227 ? -0.923 -0.214 11.332 1.00 92.06 227 VAL A O 1
ATOM 1856 N N . TRP A 1 228 ? -2.719 0.221 12.602 1.00 93.81 228 TRP A N 1
ATOM 1857 C CA . TRP A 1 228 ? -2.762 1.645 12.268 1.00 93.81 228 TRP A CA 1
ATOM 1858 C C . TRP A 1 228 ? -1.508 2.397 12.728 1.00 93.81 228 TRP A C 1
ATOM 1860 O O . TRP A 1 228 ? -0.974 3.196 11.962 1.00 93.81 228 TRP A O 1
ATOM 1870 N N . SER A 1 229 ? -0.986 2.097 13.921 1.00 93.56 229 SER A N 1
ATOM 1871 C CA . SER A 1 229 ? 0.244 2.710 14.441 1.00 93.56 229 SER A CA 1
ATOM 1872 C C . SER A 1 229 ? 1.456 2.429 13.538 1.00 93.56 229 SER A C 1
ATOM 1874 O O . SER A 1 229 ? 2.288 3.306 13.310 1.00 93.56 229 SER A O 1
ATOM 1876 N N . LEU A 1 230 ? 1.540 1.235 12.944 1.00 93.38 230 LEU A N 1
ATOM 1877 C CA . LEU A 1 230 ? 2.577 0.921 11.953 1.00 93.38 230 LEU A CA 1
ATOM 1878 C C . LEU A 1 230 ? 2.386 1.713 10.650 1.00 93.38 230 LEU A C 1
ATOM 1880 O O . LEU A 1 230 ? 3.359 2.193 10.064 1.00 93.38 230 LEU A O 1
ATOM 1884 N N . PHE A 1 231 ? 1.141 1.893 10.197 1.00 93.00 231 PHE A N 1
ATOM 1885 C CA . PHE A 1 231 ? 0.854 2.689 9.001 1.00 93.00 231 PHE A CA 1
ATOM 1886 C C . PHE A 1 231 ? 1.099 4.183 9.202 1.00 93.00 231 PHE A C 1
ATOM 1888 O O . PHE A 1 231 ? 1.645 4.818 8.298 1.00 93.00 231 PHE A O 1
ATOM 1895 N N . ILE A 1 232 ? 0.759 4.744 10.366 1.00 94.44 232 ILE A N 1
ATOM 1896 C CA . ILE A 1 232 ? 1.035 6.153 10.655 1.00 94.44 232 ILE A CA 1
ATOM 1897 C C . ILE A 1 232 ? 2.538 6.393 10.812 1.00 94.44 232 ILE A C 1
ATOM 1899 O O . ILE A 1 232 ? 3.047 7.373 10.280 1.00 94.44 232 ILE A O 1
ATOM 1903 N N . PHE A 1 233 ? 3.279 5.459 11.421 1.00 95.00 233 PHE A N 1
ATOM 1904 C CA . PHE A 1 233 ? 4.741 5.521 11.463 1.00 95.00 233 PHE A CA 1
ATOM 1905 C C . PHE A 1 233 ? 5.345 5.524 10.051 1.00 95.00 233 PHE A C 1
ATOM 1907 O O . PHE A 1 233 ? 6.171 6.378 9.724 1.00 95.00 233 PHE A O 1
ATOM 1914 N N . LYS A 1 234 ? 4.874 4.628 9.172 1.00 92.75 234 LYS A N 1
ATOM 1915 C CA . LYS A 1 234 ? 5.277 4.609 7.758 1.00 92.75 234 LYS A CA 1
ATOM 1916 C C . LYS A 1 234 ? 4.948 5.933 7.049 1.00 92.75 234 LYS A C 1
ATOM 1918 O O . LYS A 1 234 ? 5.751 6.417 6.254 1.00 92.75 234 LYS A O 1
ATOM 1923 N N . PHE A 1 235 ? 3.804 6.542 7.357 1.00 94.38 235 PHE A N 1
ATOM 1924 C CA . PHE A 1 235 ? 3.416 7.854 6.834 1.00 94.38 235 PHE A CA 1
ATOM 1925 C C . PHE A 1 235 ? 4.298 8.999 7.370 1.00 94.38 235 PHE A C 1
ATOM 1927 O O . PHE A 1 235 ? 4.644 9.910 6.623 1.00 94.38 235 PHE A O 1
ATOM 1934 N N . CYS A 1 236 ? 4.751 8.950 8.623 1.00 94.62 236 CYS A N 1
ATOM 1935 C CA . CYS A 1 236 ? 5.722 9.919 9.140 1.00 94.62 236 CYS A CA 1
ATOM 1936 C C . CYS A 1 236 ? 7.062 9.829 8.392 1.00 94.62 236 CYS A C 1
ATOM 1938 O O . CYS A 1 236 ? 7.609 10.854 7.984 1.00 94.62 236 CYS A O 1
ATOM 1940 N N . MET A 1 237 ? 7.554 8.611 8.130 1.00 93.56 237 MET A N 1
ATOM 1941 C CA . MET A 1 237 ? 8.756 8.399 7.308 1.00 93.56 237 MET A CA 1
ATOM 1942 C C . MET A 1 237 ? 8.582 8.953 5.886 1.00 93.56 237 MET A C 1
ATOM 1944 O O . MET A 1 237 ? 9.509 9.541 5.328 1.00 93.56 237 MET A O 1
ATOM 1948 N N . LEU A 1 238 ? 7.381 8.822 5.315 1.00 93.00 238 LEU A N 1
ATOM 1949 C CA . LEU A 1 238 ? 7.026 9.416 4.027 1.00 93.00 238 LEU A CA 1
ATOM 1950 C C . LEU A 1 238 ? 7.116 10.943 4.050 1.00 93.00 238 LEU A C 1
ATOM 1952 O O . LEU A 1 238 ? 7.633 11.519 3.098 1.00 93.00 238 LEU A O 1
ATOM 1956 N N . MET A 1 239 ? 6.634 11.603 5.105 1.00 91.06 239 MET A N 1
ATOM 1957 C CA . MET A 1 239 ? 6.708 13.065 5.211 1.00 91.06 239 MET A CA 1
ATOM 1958 C C . MET A 1 239 ? 8.160 13.554 5.220 1.00 91.06 239 MET A C 1
ATOM 1960 O O . MET A 1 239 ? 8.490 14.504 4.512 1.00 91.06 239 MET A O 1
ATOM 1964 N N . VAL A 1 240 ? 9.045 12.860 5.943 1.00 90.50 240 VAL A N 1
ATOM 1965 C CA . VAL A 1 240 ? 10.489 13.151 5.932 1.00 90.50 240 VAL A CA 1
ATOM 1966 C C . VAL A 1 240 ? 11.072 12.941 4.532 1.00 90.50 240 VAL A C 1
ATOM 1968 O O . VAL A 1 240 ? 11.745 13.823 4.000 1.00 90.50 240 VAL A O 1
ATOM 1971 N N . ALA A 1 241 ? 10.768 11.809 3.891 1.00 87.69 241 ALA A N 1
ATOM 1972 C CA . ALA A 1 241 ? 11.223 11.521 2.533 1.00 87.69 241 ALA A CA 1
ATOM 1973 C C . ALA A 1 241 ? 10.713 12.546 1.508 1.00 87.69 241 ALA A C 1
ATOM 1975 O O . ALA A 1 241 ? 11.462 12.949 0.621 1.00 87.69 241 ALA A O 1
ATOM 1976 N N . ALA A 1 242 ? 9.465 13.004 1.637 1.00 84.19 242 ALA A N 1
ATOM 1977 C CA . ALA A 1 242 ? 8.874 14.007 0.761 1.00 84.19 242 ALA A CA 1
ATOM 1978 C C . ALA A 1 242 ? 9.625 15.341 0.855 1.00 84.19 242 ALA A C 1
ATOM 1980 O O . ALA A 1 242 ? 9.936 15.924 -0.181 1.00 84.19 242 ALA A O 1
ATOM 1981 N N . ILE A 1 243 ? 9.998 15.777 2.065 1.00 84.50 243 ILE A N 1
ATOM 1982 C CA . ILE A 1 243 ? 10.829 16.974 2.271 1.00 84.50 243 ILE A CA 1
ATOM 1983 C C . ILE A 1 243 ? 12.174 16.811 1.549 1.00 84.50 243 ILE A C 1
ATOM 1985 O O . ILE A 1 243 ? 12.548 17.666 0.743 1.00 84.50 243 ILE A O 1
ATOM 1989 N N . VAL A 1 244 ? 12.862 15.681 1.746 1.00 85.12 244 VAL A N 1
ATOM 1990 C CA . VAL A 1 244 ? 14.153 15.399 1.092 1.00 85.12 244 VAL A CA 1
ATOM 1991 C C . VAL A 1 244 ? 14.030 15.399 -0.437 1.00 85.12 244 VAL A C 1
ATOM 1993 O O . VAL A 1 244 ? 14.849 16.023 -1.113 1.00 85.12 244 VAL A O 1
ATOM 1996 N N . ILE A 1 245 ? 12.997 14.751 -0.988 1.00 80.44 245 ILE A N 1
ATOM 1997 C CA . ILE A 1 245 ? 12.714 14.742 -2.431 1.00 80.44 245 ILE A CA 1
ATOM 1998 C C . ILE A 1 245 ? 12.503 16.175 -2.923 1.00 80.44 245 ILE A C 1
ATOM 2000 O O . ILE A 1 245 ? 13.136 16.577 -3.893 1.00 80.44 245 ILE A O 1
ATOM 2004 N N . THR A 1 246 ? 11.667 16.972 -2.252 1.00 74.00 246 THR A N 1
ATOM 2005 C CA . THR A 1 246 ? 11.391 18.350 -2.689 1.00 74.00 246 THR A CA 1
ATOM 2006 C C . THR A 1 246 ? 12.630 19.242 -2.661 1.00 74.00 246 THR A C 1
ATOM 2008 O O . THR A 1 246 ? 12.847 19.990 -3.611 1.00 74.00 246 THR A O 1
ATOM 2011 N N . HIS A 1 247 ? 13.496 19.116 -1.650 1.00 75.12 247 HIS A N 1
ATOM 2012 C CA . HIS A 1 247 ? 14.762 19.850 -1.604 1.00 75.12 247 HIS A CA 1
ATOM 2013 C C . HIS A 1 247 ? 15.738 19.407 -2.699 1.00 75.12 247 HIS A C 1
ATOM 2015 O O . HIS A 1 247 ? 16.363 20.245 -3.347 1.00 75.12 247 HIS A O 1
ATOM 2021 N N . LYS A 1 248 ? 15.873 18.096 -2.929 1.00 71.50 248 LYS A N 1
ATOM 2022 C CA . LYS A 1 248 ? 16.809 17.563 -3.925 1.00 71.50 248 LYS A CA 1
ATOM 2023 C C . LYS A 1 248 ? 16.368 17.886 -5.353 1.00 71.50 248 LYS A C 1
ATOM 2025 O O . LYS A 1 248 ? 17.210 18.273 -6.156 1.00 71.50 248 LYS A O 1
ATOM 2030 N N . LEU A 1 249 ? 15.071 17.760 -5.644 1.00 63.41 249 LEU A N 1
ATOM 2031 C CA . LEU A 1 249 ? 14.496 18.079 -6.953 1.00 63.41 249 LEU A CA 1
ATOM 2032 C C . LEU A 1 249 ? 14.421 19.594 -7.196 1.00 63.41 249 LEU A C 1
ATOM 2034 O O . LEU A 1 249 ? 14.551 20.019 -8.337 1.00 63.41 249 LEU A O 1
ATOM 2038 N N . GLY A 1 250 ? 14.266 20.412 -6.149 1.00 58.19 250 GLY A N 1
ATOM 2039 C CA . GLY A 1 250 ? 14.283 21.875 -6.260 1.00 58.19 250 GLY A CA 1
ATOM 2040 C C . GLY A 1 250 ? 15.646 22.459 -6.652 1.00 58.19 250 GLY A C 1
ATOM 2041 O O . GLY A 1 250 ? 15.695 23.548 -7.212 1.00 58.19 250 GLY A O 1
ATOM 2042 N N . ASN A 1 251 ? 16.743 21.729 -6.415 1.00 50.62 251 ASN A N 1
ATOM 2043 C CA . ASN A 1 251 ? 18.106 22.166 -6.743 1.00 50.62 251 ASN A CA 1
ATOM 2044 C C . ASN A 1 251 ? 18.569 21.764 -8.158 1.00 50.62 251 ASN A C 1
ATOM 2046 O O . ASN A 1 251 ? 19.644 22.167 -8.595 1.00 50.62 251 ASN A O 1
ATOM 2050 N N . THR A 1 252 ? 17.782 20.971 -8.883 1.00 47.38 252 THR A N 1
ATOM 2051 C CA . THR A 1 252 ? 18.030 20.607 -10.283 1.00 47.38 252 THR A CA 1
ATOM 2052 C C . THR A 1 252 ? 16.910 21.211 -11.109 1.00 47.38 252 THR A C 1
ATOM 2054 O O . THR A 1 252 ? 15.799 20.701 -11.046 1.00 47.38 252 THR A O 1
ATOM 2057 N N . SER A 1 253 ? 17.195 22.311 -11.813 1.00 42.31 253 SER A N 1
ATOM 2058 C CA . SER A 1 253 ? 16.304 23.083 -12.694 1.00 42.31 253 SER A CA 1
ATOM 2059 C C . SER A 1 253 ? 15.043 22.336 -13.152 1.00 42.31 253 SER A C 1
ATOM 2061 O O . SER A 1 253 ? 15.002 21.728 -14.216 1.00 42.31 253 SER A O 1
ATOM 2063 N N . PHE A 1 254 ? 14.003 22.418 -12.322 1.00 43.69 254 PHE A N 1
ATOM 2064 C CA . PHE A 1 254 ? 12.620 22.025 -12.606 1.00 43.69 254 PHE A CA 1
ATOM 2065 C C . PHE A 1 254 ? 11.706 23.244 -12.385 1.00 43.69 254 PHE A C 1
ATOM 2067 O O . PHE A 1 254 ? 10.560 23.157 -11.942 1.00 43.69 254 PHE A O 1
ATOM 2074 N N . THR A 1 255 ? 12.254 24.428 -12.651 1.00 39.41 255 THR A N 1
ATOM 2075 C CA . THR A 1 255 ? 11.537 25.697 -12.689 1.00 39.41 255 THR A CA 1
ATOM 2076 C C . THR A 1 255 ? 10.976 25.831 -14.095 1.00 39.41 255 THR A C 1
ATOM 2078 O O . THR A 1 255 ? 11.693 26.294 -14.967 1.00 39.41 255 THR A O 1
ATOM 2081 N N . GLU A 1 256 ? 9.772 25.289 -14.303 1.00 39.91 256 GLU A N 1
ATOM 2082 C CA . GLU A 1 256 ? 8.813 25.527 -15.413 1.00 39.91 256 GLU A CA 1
ATOM 2083 C C . GLU A 1 256 ? 7.951 24.264 -15.637 1.00 39.91 256 GLU A C 1
ATOM 2085 O O . GLU A 1 256 ? 7.834 23.722 -16.726 1.00 39.91 256 GLU A O 1
ATOM 2090 N N . SER A 1 257 ? 7.358 23.719 -14.570 1.00 34.31 257 SER A N 1
ATOM 2091 C CA . SER A 1 257 ? 5.964 23.259 -14.589 1.00 34.31 257 SER A CA 1
ATOM 2092 C C . SER A 1 257 ? 5.573 22.738 -13.205 1.00 34.31 257 SER A C 1
ATOM 2094 O O . SER A 1 257 ? 6.249 21.917 -12.591 1.00 34.31 257 SER A O 1
ATOM 2096 N N . LYS A 1 258 ? 4.437 23.204 -12.683 1.00 42.88 258 LYS A N 1
ATOM 2097 C CA . LYS A 1 258 ? 3.801 22.660 -11.473 1.00 42.88 258 LYS A CA 1
ATOM 2098 C C . LYS A 1 258 ? 3.283 21.240 -11.742 1.00 42.88 258 LYS A C 1
ATOM 2100 O O . LYS A 1 258 ? 2.086 21.022 -11.912 1.00 42.88 258 LYS A O 1
ATOM 2105 N N . GLN A 1 259 ? 4.184 20.267 -11.819 1.00 50.81 259 GLN A N 1
ATOM 2106 C CA . GLN A 1 259 ? 3.911 18.927 -12.327 1.00 50.81 259 GLN A CA 1
ATOM 2107 C C . GLN A 1 259 ? 4.253 17.846 -11.294 1.00 50.81 259 GLN A C 1
ATOM 2109 O O . GLN A 1 259 ? 5.301 17.220 -11.308 1.00 50.81 259 GLN A O 1
ATOM 2114 N N . THR A 1 260 ? 3.282 17.673 -10.392 1.00 68.44 260 THR A N 1
ATOM 2115 C CA . THR A 1 260 ? 2.897 16.517 -9.558 1.00 68.44 260 THR A CA 1
ATOM 2116 C C . THR A 1 260 ? 3.871 15.327 -9.501 1.00 68.44 260 THR A C 1
ATOM 2118 O O . THR A 1 260 ? 4.142 14.713 -10.526 1.00 68.44 260 THR A O 1
ATOM 2121 N N . LEU A 1 261 ? 4.217 14.861 -8.290 1.00 78.69 261 LEU A N 1
ATOM 2122 C CA . LEU A 1 261 ? 4.925 13.596 -7.978 1.00 78.69 261 LEU A CA 1
ATOM 2123 C C . LEU A 1 261 ? 4.510 12.385 -8.843 1.00 78.69 261 LEU A C 1
ATOM 2125 O O . LEU A 1 261 ? 5.313 11.510 -9.151 1.00 78.69 261 LEU A O 1
ATOM 2129 N N . ARG A 1 262 ? 3.248 12.357 -9.283 1.00 81.19 262 ARG A N 1
ATOM 2130 C CA . ARG A 1 262 ? 2.724 11.411 -10.271 1.00 81.19 262 ARG A CA 1
ATOM 2131 C C . ARG A 1 262 ? 3.541 11.366 -11.568 1.00 81.19 262 ARG A C 1
ATOM 2133 O O . ARG A 1 262 ? 3.837 10.278 -12.043 1.00 81.19 262 ARG A O 1
ATOM 2140 N N . ARG A 1 263 ? 3.867 12.515 -12.163 1.00 79.94 263 ARG A N 1
ATOM 2141 C CA . ARG A 1 263 ? 4.634 12.598 -13.417 1.00 79.94 263 ARG A CA 1
ATOM 2142 C C . ARG A 1 263 ? 6.068 12.129 -13.211 1.00 79.94 263 ARG A C 1
ATOM 2144 O O . ARG A 1 263 ? 6.545 11.362 -14.034 1.00 79.94 263 ARG A O 1
ATOM 2151 N N . TYR A 1 264 ? 6.685 12.477 -12.079 1.00 81.62 264 TYR A N 1
ATOM 2152 C CA . TYR A 1 264 ? 7.987 11.930 -11.688 1.00 81.62 264 TYR A CA 1
ATOM 2153 C C . TYR A 1 264 ? 7.956 10.398 -11.613 1.00 81.62 264 TYR A C 1
ATOM 2155 O O . TYR A 1 264 ? 8.781 9.737 -12.233 1.00 81.62 264 TYR A O 1
ATOM 2163 N N . ALA A 1 265 ? 6.960 9.822 -10.932 1.00 86.44 265 ALA A N 1
ATOM 2164 C CA . ALA A 1 265 ? 6.809 8.372 -10.851 1.00 86.44 265 ALA A CA 1
ATOM 2165 C C . ALA A 1 265 ? 6.565 7.733 -12.234 1.00 86.44 265 ALA A C 1
ATOM 2167 O O . ALA A 1 265 ? 7.160 6.707 -12.541 1.00 86.44 265 ALA A O 1
ATOM 2168 N N . HIS A 1 266 ? 5.745 8.346 -13.098 1.00 84.81 266 HIS A N 1
ATOM 2169 C CA . HIS A 1 266 ? 5.566 7.887 -14.484 1.00 84.81 266 HIS A CA 1
ATOM 2170 C C . HIS A 1 266 ? 6.871 7.927 -15.280 1.00 84.81 266 HIS A C 1
ATOM 2172 O O . HIS A 1 266 ? 7.182 6.953 -15.958 1.00 84.81 266 HIS A O 1
ATOM 2178 N N . PHE A 1 267 ? 7.628 9.018 -15.189 1.00 83.31 267 PHE A N 1
ATOM 2179 C CA . PHE A 1 267 ? 8.899 9.173 -15.885 1.00 83.31 267 PHE A CA 1
ATOM 2180 C C . PHE A 1 267 ? 9.931 8.151 -15.405 1.00 83.31 267 PHE A C 1
ATOM 2182 O O . PHE A 1 267 ? 10.488 7.431 -16.226 1.00 83.31 267 PHE A O 1
ATOM 2189 N N . ALA A 1 268 ? 10.114 8.016 -14.087 1.00 86.12 268 ALA A N 1
ATOM 2190 C CA . ALA A 1 268 ? 11.023 7.035 -13.502 1.00 86.12 268 ALA A CA 1
ATOM 2191 C C . ALA A 1 268 ? 10.685 5.614 -13.975 1.00 86.12 268 ALA A C 1
ATOM 2193 O O . ALA A 1 268 ? 11.566 4.869 -14.391 1.00 86.12 268 ALA A O 1
ATOM 2194 N N . ILE A 1 269 ? 9.403 5.243 -13.979 1.00 89.31 269 ILE A N 1
ATOM 2195 C CA . ILE A 1 269 ? 8.977 3.924 -14.455 1.00 89.31 269 ILE A CA 1
ATOM 2196 C C . ILE A 1 269 ? 9.199 3.763 -15.961 1.00 89.31 269 ILE A C 1
ATOM 2198 O O . ILE A 1 269 ? 9.736 2.743 -16.373 1.00 89.31 269 ILE A O 1
ATOM 2202 N N . ARG A 1 270 ? 8.855 4.756 -16.789 1.00 87.81 270 ARG A N 1
ATOM 2203 C CA . ARG A 1 270 ? 9.109 4.698 -18.241 1.00 87.81 270 ARG A CA 1
ATOM 2204 C C . ARG A 1 270 ? 10.595 4.557 -18.558 1.00 87.81 270 ARG A C 1
ATOM 2206 O O . ARG A 1 270 ? 10.948 3.741 -19.400 1.00 87.81 270 ARG A O 1
ATOM 2213 N N . ARG A 1 271 ? 11.454 5.305 -17.868 1.00 84.81 271 ARG A N 1
ATOM 2214 C CA . ARG A 1 271 ? 12.909 5.213 -18.017 1.00 84.81 271 ARG A CA 1
ATOM 2215 C C . ARG A 1 271 ? 13.408 3.805 -17.694 1.00 84.81 271 ARG A C 1
ATOM 2217 O O . ARG A 1 271 ? 14.025 3.179 -18.540 1.00 84.81 271 ARG A O 1
ATOM 2224 N N . ASN A 1 272 ? 13.024 3.263 -16.536 1.00 88.56 272 ASN A N 1
ATOM 2225 C CA . ASN A 1 272 ? 13.443 1.918 -16.131 1.00 88.56 272 ASN A CA 1
ATOM 2226 C C . ASN A 1 272 ? 12.888 0.804 -17.041 1.00 88.56 272 ASN A C 1
ATOM 2228 O O . ASN A 1 272 ? 13.570 -0.197 -17.240 1.00 88.56 272 ASN A O 1
ATOM 2232 N N . ILE A 1 273 ? 11.695 0.968 -17.633 1.00 88.69 273 ILE A N 1
ATOM 2233 C CA . ILE A 1 273 ? 11.192 0.036 -18.660 1.00 88.69 273 ILE A CA 1
ATOM 2234 C C . ILE A 1 273 ? 12.119 0.039 -19.884 1.00 88.69 273 ILE A C 1
ATOM 2236 O O . ILE A 1 273 ? 12.494 -1.028 -20.360 1.00 88.69 273 ILE A O 1
ATOM 2240 N N . ASN A 1 274 ? 12.496 1.216 -20.390 1.00 85.81 274 ASN A N 1
ATOM 2241 C CA . ASN A 1 274 ? 13.379 1.313 -21.554 1.00 85.81 274 ASN A CA 1
ATOM 2242 C C . ASN A 1 274 ? 14.779 0.774 -21.245 1.00 85.81 274 ASN A C 1
ATOM 2244 O O . ASN A 1 274 ? 15.294 -0.039 -22.008 1.00 85.81 274 ASN A O 1
ATOM 2248 N N . ASP A 1 275 ? 15.348 1.128 -20.089 1.00 85.38 275 ASP A N 1
ATOM 2249 C CA . ASP A 1 275 ? 16.648 0.617 -19.639 1.00 85.38 275 ASP A CA 1
ATOM 2250 C C . ASP A 1 275 ? 16.648 -0.916 -19.529 1.00 85.38 275 ASP A C 1
ATOM 2252 O O . ASP A 1 275 ? 17.634 -1.572 -19.862 1.00 85.38 275 ASP A O 1
ATOM 2256 N N . MET A 1 276 ? 15.541 -1.507 -19.066 1.00 87.44 276 MET A N 1
ATOM 2257 C CA . MET A 1 276 ? 15.371 -2.959 -18.990 1.00 87.44 276 MET A CA 1
ATOM 2258 C C . MET A 1 276 ? 15.404 -3.607 -20.382 1.00 87.44 276 MET A C 1
ATOM 2260 O O . MET A 1 276 ? 16.055 -4.638 -20.550 1.00 87.44 276 MET A O 1
ATOM 2264 N N . ILE A 1 277 ? 14.719 -3.021 -21.368 1.00 85.19 277 ILE A N 1
ATOM 2265 C CA . ILE A 1 277 ? 14.687 -3.536 -22.746 1.00 85.19 277 ILE A CA 1
ATOM 2266 C C . ILE A 1 277 ? 16.064 -3.404 -23.394 1.00 85.19 277 ILE A C 1
ATOM 2268 O O . ILE A 1 277 ? 16.554 -4.382 -23.953 1.00 85.19 277 ILE A O 1
ATOM 2272 N N . ILE A 1 278 ? 16.707 -2.239 -23.265 1.00 84.44 278 ILE A N 1
ATOM 2273 C CA . ILE A 1 278 ? 18.043 -1.977 -23.820 1.00 84.44 278 ILE A CA 1
ATOM 2274 C C . ILE A 1 278 ? 19.052 -2.977 -23.259 1.00 84.44 278 ILE A C 1
ATOM 2276 O O . ILE A 1 278 ? 19.715 -3.657 -24.030 1.00 84.44 278 ILE A O 1
ATOM 2280 N N . LYS A 1 279 ? 19.098 -3.166 -21.935 1.00 86.38 279 LYS A N 1
ATOM 2281 C CA . LYS A 1 279 ? 20.000 -4.153 -21.316 1.00 86.38 279 LYS A CA 1
ATOM 2282 C C . LYS A 1 279 ? 19.745 -5.571 -21.804 1.00 86.38 279 LYS A C 1
ATOM 2284 O O . LYS A 1 279 ? 20.677 -6.353 -21.962 1.00 86.38 279 LYS A O 1
ATOM 2289 N N . LYS A 1 280 ? 18.476 -5.939 -21.996 1.00 85.00 280 LYS A N 1
ATOM 2290 C CA . LYS A 1 280 ? 18.134 -7.273 -22.490 1.00 85.00 280 LYS A CA 1
ATOM 2291 C C . LYS A 1 280 ? 18.5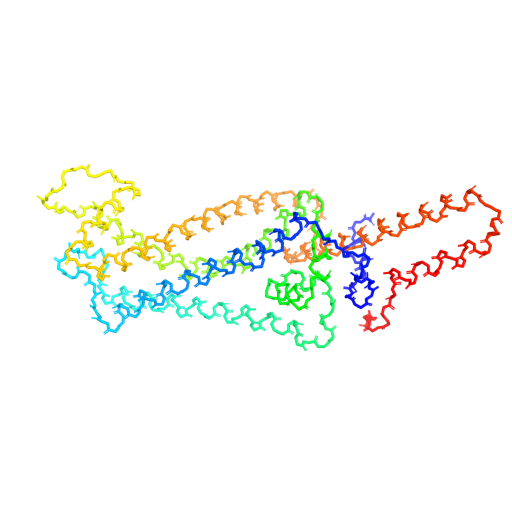90 -7.450 -23.938 1.00 85.00 280 LYS A C 1
ATOM 2293 O O . LYS A 1 280 ? 19.149 -8.493 -24.256 1.00 85.00 280 LYS A O 1
ATOM 2298 N N . LEU A 1 281 ? 18.389 -6.430 -24.768 1.00 82.19 281 LEU A N 1
ATOM 2299 C CA . LEU A 1 281 ? 18.842 -6.400 -26.151 1.00 82.19 281 LEU A CA 1
ATOM 2300 C C . LEU A 1 281 ? 20.371 -6.472 -26.243 1.00 82.19 281 LEU A C 1
ATOM 2302 O O . LEU A 1 281 ? 20.878 -7.302 -26.983 1.00 82.19 281 LEU A O 1
ATOM 2306 N N . GLU A 1 282 ? 21.093 -5.656 -25.473 1.00 83.69 282 GLU A N 1
ATOM 2307 C CA . GLU A 1 282 ? 22.561 -5.657 -25.422 1.00 83.69 282 GLU A CA 1
ATOM 2308 C C . GLU A 1 282 ? 23.111 -7.031 -25.033 1.00 83.69 282 GLU A C 1
ATOM 2310 O O . GLU A 1 282 ? 23.986 -7.543 -25.721 1.00 83.69 282 GLU A O 1
ATOM 2315 N N . ASN A 1 283 ? 22.548 -7.667 -23.998 1.00 85.94 283 ASN A N 1
ATOM 2316 C CA . ASN A 1 283 ? 22.963 -9.009 -23.588 1.00 85.94 283 ASN A CA 1
ATOM 2317 C C . ASN A 1 283 ? 22.719 -10.049 -24.693 1.00 85.94 283 ASN A C 1
ATOM 2319 O O . ASN A 1 283 ? 23.587 -10.863 -24.990 1.00 85.94 283 ASN A O 1
ATOM 2323 N N . SER A 1 284 ? 21.549 -10.014 -25.337 1.00 81.94 284 SER A N 1
ATOM 2324 C CA . SER A 1 284 ? 21.249 -10.941 -26.432 1.00 81.94 284 SER A CA 1
ATOM 2325 C C . SER A 1 284 ? 22.122 -10.695 -27.667 1.00 81.94 284 SER A C 1
ATOM 2327 O O . SER A 1 284 ? 22.501 -11.649 -28.338 1.00 81.94 284 SER A O 1
ATOM 2329 N N . LEU A 1 285 ? 22.483 -9.441 -27.953 1.00 79.69 285 LEU A N 1
ATOM 2330 C CA . LEU A 1 285 ? 23.432 -9.105 -29.014 1.00 79.69 285 LEU A CA 1
ATOM 2331 C C . LEU A 1 285 ? 24.846 -9.592 -28.680 1.00 79.69 285 LEU A C 1
ATOM 2333 O O . LEU A 1 285 ? 25.496 -10.149 -29.560 1.00 79.69 285 LEU A O 1
ATOM 2337 N N . SER A 1 286 ? 25.304 -9.441 -27.433 1.00 82.00 286 SER A N 1
ATOM 2338 C CA . SER A 1 286 ? 26.618 -9.944 -27.017 1.00 82.00 286 SER A CA 1
ATOM 2339 C C . SER A 1 286 ? 26.705 -11.469 -27.067 1.00 82.00 286 SER A C 1
ATOM 2341 O O . SER A 1 286 ? 27.743 -12.000 -27.456 1.00 82.00 286 SER A O 1
ATOM 2343 N N . ASP A 1 287 ? 25.614 -12.172 -26.741 1.00 81.31 287 ASP A N 1
ATOM 2344 C CA . ASP A 1 287 ? 25.543 -13.631 -26.860 1.00 81.31 287 ASP A CA 1
ATOM 2345 C C . ASP A 1 287 ? 25.697 -14.046 -28.336 1.00 81.31 287 ASP A C 1
ATOM 2347 O O . ASP A 1 287 ? 26.565 -14.857 -28.660 1.00 81.31 287 ASP A O 1
ATOM 2351 N N . CYS A 1 288 ? 24.955 -13.409 -29.255 1.00 76.81 288 CYS A N 1
ATOM 2352 C CA . CYS A 1 288 ? 25.093 -13.652 -30.696 1.00 76.81 288 CYS A CA 1
ATOM 2353 C C . CYS A 1 288 ? 26.492 -13.305 -31.231 1.00 76.81 288 CYS A C 1
ATOM 2355 O O . CYS A 1 288 ? 27.038 -14.039 -32.051 1.00 76.81 288 CYS A O 1
ATOM 2357 N N . GLU A 1 289 ? 27.094 -12.198 -30.788 1.00 77.62 289 GLU A N 1
ATOM 2358 C CA . GLU A 1 289 ? 28.452 -11.825 -31.199 1.00 77.62 289 GLU A CA 1
ATOM 2359 C C . GLU A 1 289 ? 29.503 -12.824 -30.710 1.00 77.62 289 GLU A C 1
ATOM 2361 O O . GLU A 1 289 ? 30.439 -13.120 -31.456 1.00 77.62 289 GLU A O 1
ATOM 2366 N N . SER A 1 290 ? 29.336 -13.380 -29.507 1.00 74.75 290 SER A N 1
ATOM 2367 C CA . SER A 1 290 ? 30.211 -14.443 -29.006 1.00 74.75 290 SER A CA 1
ATOM 2368 C C . SER A 1 290 ? 30.104 -15.718 -29.848 1.00 74.75 290 SER A C 1
ATOM 2370 O O . SER A 1 290 ? 31.130 -16.266 -30.244 1.00 74.75 290 SER A O 1
ATOM 2372 N N . GLU A 1 291 ? 28.889 -16.115 -30.240 1.00 72.25 291 GLU A N 1
ATOM 2373 C CA . GLU A 1 291 ? 28.662 -17.257 -31.135 1.00 72.25 291 GLU A CA 1
ATOM 2374 C C . GLU A 1 291 ? 29.239 -17.021 -32.540 1.00 72.25 291 GLU A C 1
ATOM 2376 O O . GLU A 1 291 ? 29.803 -17.928 -33.154 1.00 72.25 291 GLU A O 1
ATOM 2381 N N . TRP A 1 292 ? 29.134 -15.798 -33.068 1.00 72.06 292 TRP A N 1
ATOM 2382 C CA . TRP A 1 292 ? 29.678 -15.456 -34.385 1.00 72.06 292 TRP A CA 1
ATOM 2383 C C . TRP A 1 292 ? 31.191 -15.291 -34.400 1.00 72.06 292 TRP A C 1
ATOM 2385 O O . TRP A 1 292 ? 31.784 -15.426 -35.467 1.00 72.06 292 TRP A O 1
ATOM 2395 N N . SER A 1 293 ? 31.823 -14.995 -33.264 1.00 66.62 293 SER A N 1
ATOM 2396 C CA . SER A 1 293 ? 33.285 -14.953 -33.169 1.00 66.62 293 SER A CA 1
ATOM 2397 C C . SER A 1 293 ? 33.916 -16.343 -33.321 1.00 66.62 293 SER A C 1
ATOM 2399 O O . SER A 1 293 ? 35.078 -16.432 -33.717 1.00 66.62 293 SER A O 1
ATOM 2401 N N . ASP A 1 294 ? 33.150 -17.407 -33.067 1.00 65.38 294 ASP A N 1
ATOM 2402 C CA . ASP A 1 294 ? 33.569 -18.805 -33.218 1.00 65.38 294 ASP A CA 1
ATOM 2403 C C . ASP A 1 294 ? 33.295 -19.373 -34.635 1.00 65.38 294 ASP A C 1
ATOM 2405 O O . ASP A 1 294 ? 33.596 -20.537 -34.910 1.00 65.38 294 ASP A O 1
ATOM 2409 N N . GLY A 1 295 ? 32.767 -18.565 -35.573 1.00 61.88 295 GLY A N 1
ATOM 2410 C CA . GLY A 1 295 ? 32.428 -18.981 -36.943 1.00 61.88 295 GLY A CA 1
ATOM 2411 C C . GLY A 1 295 ? 32.648 -17.906 -38.023 1.00 61.88 295 GLY A C 1
ATOM 2412 O O . GLY A 1 295 ? 32.903 -16.740 -37.746 1.00 61.88 295 GLY A O 1
ATOM 2413 N N . THR A 1 296 ? 32.563 -18.278 -39.306 1.00 61.16 296 THR A N 1
ATOM 2414 C CA . THR A 1 296 ? 32.754 -17.351 -40.446 1.00 61.16 296 THR A CA 1
ATOM 2415 C C . THR A 1 296 ? 31.407 -16.849 -40.981 1.00 61.16 296 THR A C 1
ATOM 2417 O O . THR A 1 296 ? 30.937 -17.313 -42.014 1.00 61.16 296 THR A O 1
ATOM 2420 N N . PHE A 1 297 ? 30.759 -15.921 -40.272 1.00 65.69 297 PHE A N 1
ATOM 2421 C CA . PHE A 1 297 ? 29.492 -15.312 -40.714 1.00 65.69 297 PHE A CA 1
ATOM 2422 C C . PHE A 1 297 ? 29.710 -14.058 -41.575 1.00 65.69 297 PHE A C 1
ATOM 2424 O O . PHE A 1 297 ? 30.531 -13.199 -41.235 1.00 65.69 297 PHE A O 1
ATOM 2431 N N . LEU A 1 298 ? 28.943 -13.910 -42.663 1.00 71.31 298 LEU A N 1
ATOM 2432 C CA . LEU A 1 298 ? 28.959 -12.698 -43.490 1.00 71.31 298 LEU A CA 1
ATOM 2433 C C . LEU A 1 298 ? 28.244 -11.534 -42.780 1.00 71.31 298 LEU A C 1
ATOM 2435 O O . LEU A 1 298 ? 27.261 -11.715 -42.063 1.00 71.31 298 LEU A O 1
ATOM 2439 N N . ILE A 1 299 ? 28.698 -10.300 -43.024 1.00 70.00 299 ILE A N 1
ATOM 2440 C CA . ILE A 1 299 ? 28.142 -9.078 -42.405 1.00 70.00 299 ILE A CA 1
ATOM 2441 C C . ILE A 1 299 ? 26.638 -8.909 -42.711 1.00 70.00 299 ILE A C 1
ATOM 2443 O O . ILE A 1 299 ? 25.886 -8.420 -41.870 1.00 70.00 299 ILE A O 1
ATOM 2447 N N . SER A 1 300 ? 26.172 -9.339 -43.887 1.00 70.19 300 SER A N 1
ATOM 2448 C CA . SER A 1 300 ? 24.750 -9.282 -44.257 1.00 70.19 300 SER A CA 1
ATOM 2449 C C . SER A 1 300 ? 23.876 -10.209 -43.409 1.00 70.19 300 SER A C 1
ATOM 2451 O O . SER A 1 300 ? 22.801 -9.800 -42.979 1.00 70.19 300 SER A O 1
ATOM 2453 N N . GLU A 1 301 ? 24.352 -11.422 -43.123 1.00 73.75 301 GLU A N 1
ATOM 2454 C CA . GLU A 1 301 ? 23.648 -12.400 -42.282 1.00 73.75 301 GLU A CA 1
ATOM 2455 C C . GLU A 1 301 ? 23.597 -11.932 -40.824 1.00 73.75 301 GLU A C 1
ATOM 2457 O O . GLU A 1 301 ? 22.579 -12.084 -40.148 1.00 73.75 301 GLU A O 1
ATOM 2462 N N . ARG A 1 302 ? 24.668 -11.266 -40.370 1.00 69.44 302 ARG A N 1
ATOM 2463 C CA . ARG A 1 302 ? 24.739 -10.615 -39.060 1.00 69.44 302 ARG A CA 1
ATOM 2464 C C . ARG A 1 302 ? 23.648 -9.557 -38.886 1.00 69.44 302 ARG A C 1
ATOM 2466 O O . ARG A 1 302 ? 22.899 -9.586 -37.913 1.00 69.44 302 ARG A O 1
ATOM 2473 N N . ASN A 1 303 ? 23.533 -8.649 -39.852 1.00 73.31 303 ASN A N 1
ATOM 2474 C CA . ASN A 1 303 ? 22.565 -7.553 -39.807 1.00 73.31 303 ASN A CA 1
ATOM 2475 C C . ASN A 1 303 ? 21.114 -8.064 -39.862 1.00 73.31 303 ASN A C 1
ATOM 2477 O O . ASN A 1 303 ? 20.243 -7.543 -39.163 1.00 73.31 303 ASN A O 1
ATOM 2481 N N . GLU A 1 304 ? 20.847 -9.107 -40.655 1.00 77.31 304 GLU A N 1
ATOM 2482 C CA . GLU A 1 304 ? 19.525 -9.741 -40.713 1.00 77.31 304 GLU A CA 1
ATOM 2483 C C . GLU A 1 304 ? 19.160 -10.416 -39.380 1.00 77.31 304 GLU A C 1
ATOM 2485 O O . GLU A 1 304 ? 18.039 -10.260 -38.889 1.00 77.31 304 GLU A O 1
ATOM 2490 N N . ALA A 1 305 ? 20.107 -11.119 -38.754 1.00 69.81 305 ALA A N 1
ATOM 2491 C CA . ALA A 1 305 ? 19.901 -11.753 -37.457 1.00 69.81 305 ALA A CA 1
ATOM 2492 C C . ALA A 1 305 ? 19.662 -10.729 -36.332 1.00 69.81 305 ALA A C 1
ATOM 2494 O O . ALA A 1 305 ? 18.741 -10.910 -35.535 1.00 69.81 305 ALA A O 1
ATOM 2495 N N . GLN A 1 306 ? 20.407 -9.617 -36.309 1.00 72.75 306 GLN A N 1
ATOM 2496 C CA . GLN A 1 306 ? 20.182 -8.518 -35.359 1.00 72.75 306 GLN A CA 1
ATOM 2497 C C . GLN A 1 306 ? 18.803 -7.864 -35.545 1.00 72.75 306 GLN A C 1
ATOM 2499 O O . GLN A 1 306 ? 18.116 -7.576 -34.565 1.00 72.75 306 GLN A O 1
ATOM 2504 N N . SER A 1 307 ? 18.353 -7.678 -36.791 1.00 74.00 307 SER A N 1
ATOM 2505 C CA . SER A 1 307 ? 17.012 -7.156 -37.089 1.00 74.00 307 SER A CA 1
ATOM 2506 C C . SER A 1 307 ? 15.901 -8.109 -36.627 1.00 74.00 307 SER A C 1
ATOM 2508 O O . SER A 1 307 ? 14.930 -7.671 -36.004 1.00 74.00 307 SER A O 1
ATOM 2510 N N . LYS A 1 308 ? 16.066 -9.421 -36.847 1.00 74.69 308 LYS A N 1
ATOM 2511 C CA . LYS A 1 308 ? 15.132 -10.444 -36.347 1.00 74.69 308 LYS A CA 1
ATOM 2512 C C . LYS A 1 308 ? 15.094 -10.486 -34.817 1.00 74.69 308 LYS A C 1
ATOM 2514 O O . LYS A 1 308 ? 14.005 -10.559 -34.252 1.00 74.69 308 LYS A O 1
ATOM 2519 N N . LEU A 1 309 ? 16.245 -10.371 -34.154 1.00 71.19 309 LEU A N 1
ATOM 2520 C CA . LEU A 1 309 ? 16.357 -10.311 -32.693 1.00 71.19 309 LEU A CA 1
ATOM 2521 C C . L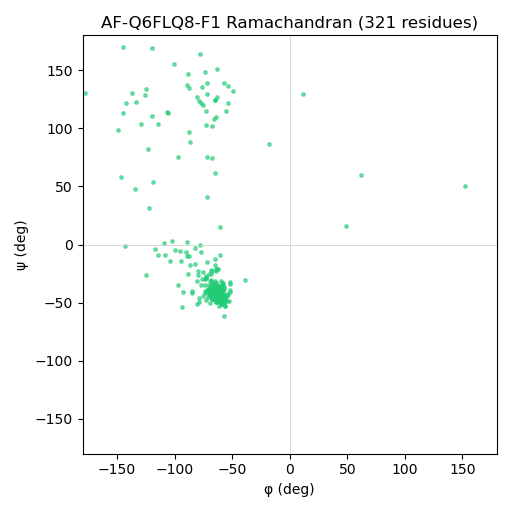EU A 1 309 ? 15.657 -9.070 -32.112 1.00 71.19 309 LEU A C 1
ATOM 2523 O O . LEU A 1 309 ? 14.905 -9.167 -31.146 1.00 71.19 309 LEU A O 1
ATOM 2527 N N . LEU A 1 310 ? 15.846 -7.905 -32.736 1.00 70.06 310 LEU A N 1
ATOM 2528 C CA . LEU A 1 310 ? 15.124 -6.685 -32.372 1.00 70.06 310 LEU A CA 1
ATOM 2529 C C . LEU A 1 310 ? 13.610 -6.901 -32.451 1.00 70.06 310 LEU A C 1
ATOM 2531 O O . LEU A 1 310 ? 12.908 -6.598 -31.492 1.00 70.06 310 LEU A O 1
ATOM 2535 N N . SER A 1 311 ? 13.126 -7.487 -33.551 1.00 71.00 311 SER A N 1
ATOM 2536 C CA . SER A 1 311 ? 11.694 -7.736 -33.761 1.00 71.00 311 SER A CA 1
ATOM 2537 C C . SER A 1 311 ? 11.090 -8.796 -32.831 1.00 71.00 311 SER A C 1
ATOM 2539 O O . SER A 1 311 ? 9.890 -8.753 -32.562 1.00 71.00 311 SER A O 1
ATOM 2541 N N . SER A 1 312 ? 11.894 -9.739 -32.324 1.00 70.31 312 SER A N 1
ATOM 2542 C CA . SER A 1 312 ? 11.423 -10.769 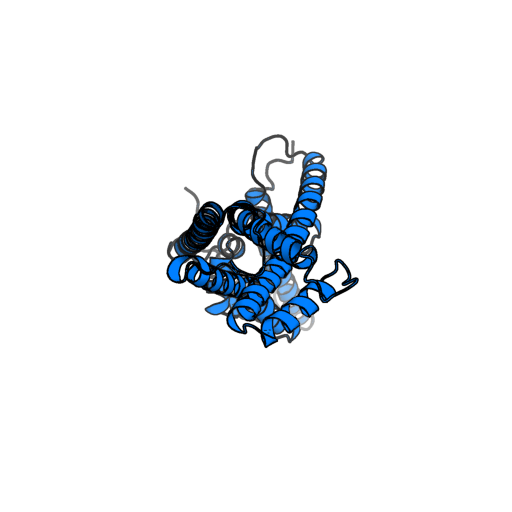-31.390 1.00 70.31 312 SER A CA 1
ATOM 2543 C C . SER A 1 312 ? 11.324 -10.254 -29.954 1.00 70.31 312 SER A C 1
ATOM 2545 O O . SER A 1 312 ? 10.450 -10.685 -29.206 1.00 70.31 312 SER A O 1
ATOM 2547 N N . ILE A 1 313 ? 12.190 -9.312 -29.572 1.00 65.81 313 ILE A N 1
ATOM 2548 C CA . ILE A 1 313 ? 12.199 -8.700 -28.238 1.00 65.81 313 ILE A CA 1
ATOM 2549 C C . ILE A 1 313 ? 11.201 -7.540 -28.163 1.00 65.81 313 ILE A C 1
ATOM 2551 O O . ILE A 1 313 ? 10.527 -7.375 -27.142 1.00 65.81 313 ILE A O 1
ATOM 2555 N N . TYR A 1 314 ? 11.121 -6.740 -29.230 1.00 65.38 314 TYR A N 1
ATOM 2556 C CA . TYR A 1 314 ? 10.325 -5.524 -29.292 1.00 65.38 314 TYR A CA 1
ATOM 2557 C C . TYR A 1 314 ? 9.670 -5.339 -30.664 1.00 65.38 314 TYR A C 1
ATOM 2559 O O . TYR A 1 314 ? 10.340 -5.216 -31.689 1.00 65.38 314 TYR A O 1
ATOM 2567 N N . THR A 1 315 ? 8.343 -5.244 -30.680 1.00 62.53 315 THR A N 1
ATOM 2568 C CA . THR A 1 315 ? 7.575 -4.881 -31.878 1.00 62.53 315 THR A CA 1
ATOM 2569 C C . THR A 1 315 ? 6.785 -3.604 -31.597 1.00 62.53 315 THR A C 1
ATOM 2571 O O . THR A 1 315 ? 5.854 -3.634 -30.791 1.00 62.53 315 THR A O 1
ATOM 2574 N N . PRO A 1 316 ? 7.132 -2.457 -32.216 1.00 53.06 316 PRO A N 1
ATOM 2575 C CA . PRO A 1 316 ? 6.394 -1.222 -31.990 1.00 53.06 316 PRO A CA 1
ATOM 2576 C C . PRO A 1 316 ? 4.965 -1.369 -32.522 1.00 53.06 316 PRO A C 1
ATOM 2578 O O . PRO A 1 316 ? 4.748 -1.677 -33.693 1.00 53.06 316 PRO A O 1
ATOM 2581 N N . CYS A 1 317 ? 3.975 -1.136 -31.665 1.00 43.19 317 CYS A N 1
ATOM 2582 C CA . CYS A 1 317 ? 2.576 -1.143 -32.065 1.00 43.19 317 CYS A CA 1
ATOM 2583 C C . CYS A 1 317 ? 2.226 0.168 -32.793 1.00 43.19 317 CYS A C 1
ATOM 2585 O O . CYS A 1 317 ? 2.329 1.252 -32.218 1.00 43.19 317 CYS A O 1
ATOM 2587 N N . GLU A 1 318 ? 1.745 0.090 -34.040 1.00 43.22 318 GLU A N 1
ATOM 2588 C CA . GLU A 1 318 ? 1.261 1.252 -34.818 1.00 43.22 318 GLU A CA 1
ATOM 2589 C C . GLU A 1 318 ? 0.063 1.979 -34.162 1.00 43.22 318 GLU A C 1
ATOM 2591 O O . GLU A 1 318 ? -0.327 3.067 -34.585 1.00 43.22 318 GLU A O 1
ATOM 2596 N N . ALA A 1 319 ? -0.535 1.417 -33.105 1.00 40.97 319 ALA A N 1
ATOM 2597 C CA . ALA A 1 319 ? -1.778 1.908 -32.511 1.00 40.97 319 ALA A CA 1
ATOM 2598 C C . ALA A 1 319 ? -1.636 3.144 -31.598 1.00 40.97 319 ALA A C 1
ATOM 2600 O O . ALA A 1 319 ? -2.647 3.615 -31.067 1.00 40.97 319 ALA A O 1
ATOM 2601 N N . TYR A 1 320 ? -0.426 3.678 -31.398 1.00 40.72 320 TYR A N 1
ATOM 2602 C CA . TYR A 1 320 ? -0.184 4.808 -30.492 1.00 40.72 320 TYR A CA 1
ATOM 2603 C C . TYR A 1 320 ? 0.712 5.899 -31.102 1.00 40.72 320 TYR A C 1
ATOM 2605 O O . TYR A 1 320 ? 1.627 6.408 -30.460 1.00 40.72 320 TYR A O 1
ATOM 2613 N N . MET A 1 321 ? 0.417 6.323 -32.335 1.00 30.84 321 MET A N 1
ATOM 2614 C CA . MET A 1 321 ? 0.826 7.665 -32.762 1.00 30.84 321 MET A CA 1
ATOM 2615 C C . MET A 1 321 ? -0.103 8.704 -32.113 1.00 30.84 321 MET A C 1
ATOM 2617 O O . MET A 1 321 ? -1.319 8.651 -32.337 1.00 30.84 321 MET A O 1
ATOM 2621 N N . PRO A 1 322 ? 0.411 9.647 -31.301 1.00 33.59 322 PRO A N 1
ATOM 2622 C CA . PRO A 1 322 ? -0.371 10.815 -30.926 1.00 33.59 322 PRO A CA 1
ATOM 2623 C C . PRO A 1 322 ? -0.672 11.614 -32.204 1.00 33.59 322 PRO A C 1
ATOM 2625 O O . PRO A 1 322 ? 0.241 11.914 -32.970 1.00 33.59 322 PRO A O 1
ATOM 2628 N N . ARG A 1 323 ? -1.951 11.915 -32.454 1.00 33.47 323 ARG A N 1
ATOM 2629 C CA . ARG A 1 323 ? -2.315 13.022 -33.349 1.00 33.47 323 ARG A CA 1
ATOM 2630 C C . ARG A 1 323 ? -2.171 14.336 -32.611 1.00 33.47 323 ARG A C 1
ATOM 2632 O O . ARG A 1 323 ? -2.558 14.354 -31.417 1.00 33.47 323 ARG A O 1
#

Secondary structure (DSSP, 8-state):
--SSSSSS-S---BTTSB-TTTT----HHHHHHHHIIIIIHHHHHHHHHHHHHHHHHHHHHS----TTT---SS-HHHHHHHHHHHHHHHHHHHHHHHHHHHHHHH-TTTTTBHHHHHHSHHHHHHHHHH-HHHHHHHHHTS-SSHHHHHHHHHHHHHHHHHHIIIIIIHHHHHHHHHHHHHHHS--TT-----SSHHHHHHHHHHHHHH-HHHHHHHHHHHHHHHHHHHHHHHHHHHHHHHHHHHHHHHTSS--S----HHHHHHHHHHHHHHHHHHHHHHHHHHHHHHHHHTS---HHHHHHHHHHHHHHHB---GGG---

Radius of gyration: 26.76 Å; Cα contacts (8 Å, |Δi|>4): 235; chains: 1; bounding box: 61×45×87 Å

Foldseek 3Di:
DPDDPPLPPFDQDFPVFFDLVLLDDDDPVLVVVLCCLLCVVVVLLVLLLVLLVVLLCCCPVVVDDVVPQFDAPDPSVVLNVLSVVLSVLLVVLVVVLLVVLVCQCVPPLNNTRLLVQLLRSSSVSVVCVVDVSSSSLSVQLQFPDPLLNLLSVLSNLVSCVVSLPPRLVSNLVSLVSRLQRLLVRCPVPDDDDDPDPVSSVVSLVVVCVVDVVNSVSNVSSVSSNVSSVVSVVVVVVSVVSVVVSCVVVVVPPPPPDPDDSSSSNSSSSSVSSVVSLVVSLVVVLVVVVVVCVVDDDDPVVNVVVSVVSCSNGGDDDPSDDDD

Mean predicted aligned error: 10.59 Å

Solvent-accessible surface area (backbone atoms only — not comparable to full-atom values): 18306 Å² total; per-residue (Å²): 143,88,82,80,71,77,85,74,74,70,77,89,53,35,59,86,29,37,50,50,71,82,48,54,72,91,44,71,66,57,51,52,49,49,52,45,66,57,44,49,64,53,49,52,56,49,52,41,50,51,41,48,52,53,53,44,48,42,43,69,76,64,64,56,63,64,80,88,84,56,80,70,98,58,60,68,73,58,51,46,55,51,50,50,51,25,50,54,48,41,52,49,50,52,49,51,51,48,52,58,22,48,53,45,65,66,34,80,92,55,53,40,35,46,54,64,35,62,76,30,67,57,31,33,45,54,48,31,70,77,33,61,42,59,35,33,44,57,65,65,32,54,48,88,50,68,69,49,39,51,45,40,49,44,41,57,52,59,71,49,38,63,47,47,57,65,17,48,41,59,44,37,52,54,42,49,52,52,55,50,44,60,71,67,51,79,55,95,83,67,85,83,69,57,102,45,73,69,35,54,54,52,50,38,56,58,39,35,78,79,37,54,68,60,24,53,53,51,48,42,45,51,53,43,41,52,57,47,52,55,52,52,52,53,49,53,54,42,53,55,50,49,52,53,50,52,56,59,50,68,74,50,92,65,88,86,61,100,67,54,63,64,56,53,33,46,49,47,38,46,50,29,46,50,54,49,50,51,53,52,50,51,53,55,49,52,54,52,50,57,59,45,72,78,50,95,72,56,73,68,60,51,54,52,52,52,52,51,52,47,53,62,52,42,42,88,67,84,88,72,71,85,129

pLDDT: mean 77.68, std 15.36, range [30.84, 95.0]

Sequence (323 aa):
MDGVTTYESYHELCFSDIDVQLFYKRDYYTIVKYICLLYGQSVLKFMVLISDMYSCVKLLAFNTWSNNIIQPCIPFKITKWLFSACILLSIVFISIEIVLGMRILMNTRRRDVISQMYLNNFSRITTSLVAYKKFCIYDHIEPSNMWEKLGVWAYFELKGAPKLIAADSSRQLINGLTLWSILISKSGKIKNDSLNLGGIFHRIKLIAVQNHEEAVFLSFMTFSFIVWSLFIFKFCMLMVAAIVITHKLGNTSFTESKQTLRRYAHFAIRRNINDMIIKKLENSLSDCESEWSDGTFLISERNEAQSKLLSSIYTPCEAYMPR

Organism: Candida glabrata (strain ATCC 2001 / BCRC 20586 / JCM 3761 / NBRC 0622 / NRRL Y-65 / CBS 138) (NCBI:txid284593)